Protein AF-A0A8T4QX92-F1 (afdb_monomer)

Solvent-accessible surface area (backbone atoms only — not comparable to full-atom values): 16102 Å² total; per-residue (Å²): 132,68,73,65,63,52,55,51,50,55,50,46,50,65,62,43,58,73,66,68,41,87,84,70,54,90,59,60,59,39,60,42,38,33,43,37,25,47,74,90,33,69,41,61,63,82,20,43,32,34,38,27,38,45,64,100,57,97,58,77,89,45,63,76,44,70,75,50,74,21,62,18,54,86,16,36,31,46,44,81,32,79,34,48,87,71,56,64,51,30,26,27,45,37,38,38,39,68,96,73,74,45,74,45,46,42,39,81,43,79,50,48,89,90,50,94,56,67,49,30,35,37,41,60,46,47,95,90,61,84,59,80,30,73,70,44,78,38,78,72,77,64,84,68,67,78,47,66,66,52,48,56,51,49,53,51,50,52,48,53,52,52,52,52,52,39,54,53,50,33,53,49,48,48,52,53,48,37,60,75,68,65,56,59,74,93,65,45,62,64,57,53,52,48,51,55,55,45,54,66,54,33,53,64,52,29,52,52,47,23,52,57,46,37,66,35,70,67,15,65,74,36,55,71,62,15,49,51,48,15,50,53,53,20,52,52,47,42,39,53,52,43,12,49,51,48,18,67,80,31,55,93,82,33,53,63,70,52,18,42,54,48,30,49,52,29,52,50,50,32,50,55,53,46,50,52,50,50,53,52,53,51,51,50,51,52,53,50,53,54,72,77,76,111

Foldseek 3Di:
DPPVVVVVVVVVVVVCLVVPDPPLPQADKAKQKEQEAEPNHAADQAKKKFKAADDPDPPVVRGPDGPDIFTADRRITIDIGSHPVPPHQKIKMWMQGVVVRDIAIEDIDGDDPVDPQASYWYWYHYPVDHHYTDIDRDPCPPPPPPCVVVVVVVVVVVVVVLLVVLLVQLLVLLVVVCVVVVPDPVPVVQLNVLLSVLSVVLVVVLVSQLSVQCPDPVCVVPVVVSNVVSNVVSLVVSLVSQLVSSCVRPVVPDDSVVSSVSSVSSSVSSCVVSVVVVVVVVVVVVVVCVVPPD

Mean predicted aligned error: 10.71 Å

pLDDT: mean 81.22, std 15.16, range [43.06, 98.19]

Radius of gyration: 26.98 Å; Cα contacts (8 Å, |Δi|>4): 370; chains: 1; bounding box: 61×35×78 Å

Secondary structure (DSSP, 8-state):
--HHHHHHHHHHHHHHGGGS-TTSS-PPPEEEEEEEEETTEEPPTT-EEEEEE--SS--TTSTT-EEEEEEEETTEEEEEESSGGGS-SEEEEEEEEGGGTEEEEPPPEE--TTTT--SEEEEEE-TT-SS----EE-----SS-SHHHHHHHHHHHHHHHHHHHHHHHHHHHHHHHHHHTT--GGGSHHHHHHHHHHHHHHHHHHHHHHHHHHTSHHHHHSHHHHHHHHHHHHHHHHHHHHHHHHHHHHTTT--HHHHHHHHHHHHHHHHHHHHHHHHHHHHHHHHHHHHHH-

Sequence (294 aa):
MMKNKFNLFFVLIILLVPLVSADAGPHPSATLEFIVTYNNQSISNDSVASLIVSCPTAIEECEGKVDTTGPCEDGICSFYYYRIERIPSNFRVEVYIPSVDKSFMSDAITFSYLEDSPLYYKIAFTDDDVTNHPVGPVTPITPLGDNSANQASYLLWSFLIALTLTILIELCTTLLLFKRWKIKKGKWKTPLLTIFCINLLSVPLVWVIFSTVYSLPYAQTYPLSGLLLALVISETFAFVLEAFVIYFFNKKLFSLQKSFWLSGMINLMSFILGGIILTVLVALFYAYFAMYFT

Structure (mmCIF, N/CA/C/O backbone):
data_AF-A0A8T4QX92-F1
#
_entry.id   AF-A0A8T4QX92-F1
#
loop_
_atom_site.group_PDB
_atom_site.id
_atom_site.type_symbol
_atom_site.label_atom_id
_atom_site.label_alt_id
_atom_site.label_comp_id
_atom_site.label_asym_id
_atom_site.label_entity_id
_atom_site.label_seq_id
_atom_site.pdbx_PDB_ins_code
_atom_site.Cartn_x
_atom_site.Cartn_y
_atom_site.Cartn_z
_atom_site.occupancy
_atom_site.B_iso_or_equiv
_atom_site.auth_seq_id
_atom_site.auth_comp_id
_atom_site.auth_asym_id
_atom_site.auth_atom_id
_atom_site.pdbx_PDB_model_num
ATOM 1 N N . MET A 1 1 ? -30.693 -16.950 22.882 1.00 49.72 1 MET A N 1
ATOM 2 C CA . MET A 1 1 ? -30.397 -17.838 21.735 1.00 49.72 1 MET A CA 1
ATOM 3 C C . MET A 1 1 ? -29.707 -17.145 20.537 1.00 49.72 1 MET A C 1
ATOM 5 O O . MET A 1 1 ? -29.355 -17.826 19.589 1.00 49.72 1 MET A O 1
ATOM 9 N N . MET A 1 2 ? -29.420 -15.829 20.570 1.00 45.06 2 MET A N 1
ATOM 10 C CA . MET A 1 2 ? -28.750 -15.104 19.461 1.00 45.06 2 MET A CA 1
ATOM 11 C C . MET A 1 2 ? -27.209 -15.199 19.419 1.00 45.06 2 MET A C 1
ATOM 13 O O . MET A 1 2 ? -26.612 -14.764 18.442 1.00 45.06 2 MET A O 1
ATOM 17 N N . LYS A 1 3 ? -26.544 -15.762 20.439 1.00 46.94 3 LYS A N 1
ATOM 18 C CA . LYS A 1 3 ? -25.067 -15.795 20.499 1.00 46.94 3 LYS A CA 1
ATOM 19 C C . LYS A 1 3 ? -24.416 -16.655 19.399 1.00 46.94 3 LYS A C 1
ATO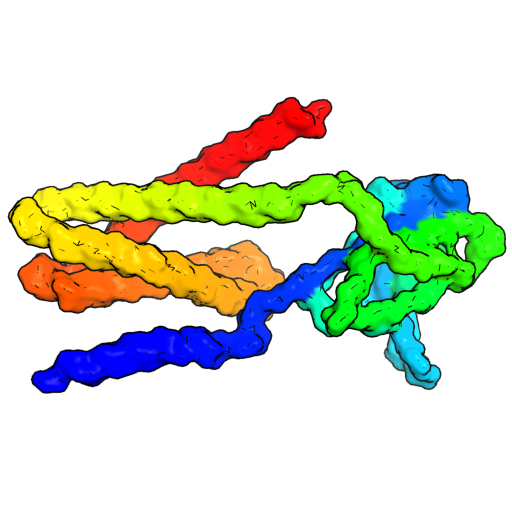M 21 O O . LYS A 1 3 ? -23.349 -16.286 18.933 1.00 46.94 3 LYS A O 1
ATOM 26 N N . ASN A 1 4 ? -25.062 -17.735 18.942 1.00 53.81 4 ASN A N 1
ATOM 27 C CA . ASN A 1 4 ? -24.448 -18.648 17.962 1.00 53.81 4 ASN A CA 1
ATOM 28 C C . ASN A 1 4 ? -24.576 -18.186 16.504 1.00 53.81 4 ASN A C 1
ATOM 30 O O . ASN A 1 4 ? -23.685 -18.465 15.710 1.00 53.81 4 ASN A O 1
ATOM 34 N N . LYS A 1 5 ? -25.633 -17.448 16.138 1.00 52.47 5 LYS A N 1
ATOM 35 C CA . LYS A 1 5 ? -25.814 -16.988 14.746 1.00 52.47 5 LYS A CA 1
ATOM 36 C C . LYS A 1 5 ? -24.825 -15.883 14.349 1.00 52.47 5 LYS A C 1
ATOM 38 O O . LYS A 1 5 ? -24.496 -15.753 13.179 1.00 52.47 5 LYS A O 1
ATOM 43 N N . PHE A 1 6 ? -24.331 -15.114 15.319 1.00 51.84 6 PHE A N 1
ATOM 44 C CA . PHE A 1 6 ? -23.427 -13.992 15.058 1.00 51.84 6 PHE A CA 1
ATOM 45 C C . PHE A 1 6 ? -21.966 -14.429 14.876 1.00 51.84 6 PHE A C 1
ATOM 47 O O . PHE A 1 6 ? -21.286 -13.910 13.997 1.00 51.84 6 PHE A O 1
ATOM 54 N N . ASN A 1 7 ? -21.511 -15.444 15.626 1.00 59.50 7 ASN A N 1
ATOM 55 C CA . ASN A 1 7 ? -20.209 -16.071 15.375 1.00 59.50 7 ASN A CA 1
ATOM 56 C C . ASN A 1 7 ? -20.151 -16.665 13.965 1.00 59.50 7 ASN A C 1
ATOM 58 O O . ASN A 1 7 ? -19.138 -16.521 13.297 1.00 59.50 7 ASN A O 1
ATOM 62 N N . LEU A 1 8 ? -21.251 -17.262 13.491 1.00 64.00 8 LEU A N 1
ATOM 63 C CA . LEU A 1 8 ? -21.330 -17.784 12.130 1.00 64.00 8 LEU A CA 1
ATOM 64 C C . LEU A 1 8 ? -21.182 -16.671 11.087 1.00 64.00 8 LEU A C 1
ATOM 66 O O . LEU A 1 8 ? -20.447 -16.857 10.136 1.00 64.00 8 LEU A O 1
ATOM 70 N N . PHE A 1 9 ? -21.818 -15.512 11.278 1.00 63.84 9 PHE A N 1
ATOM 71 C CA . PHE A 1 9 ? -21.712 -14.385 10.344 1.00 63.84 9 PHE A CA 1
ATOM 72 C C . PHE A 1 9 ? -20.303 -13.775 10.305 1.00 63.84 9 PHE A C 1
ATOM 74 O O . PHE A 1 9 ? -19.794 -13.493 9.228 1.00 63.84 9 PHE A O 1
ATOM 81 N N . PHE A 1 10 ? -19.644 -13.618 11.457 1.00 62.47 10 PHE A N 1
ATOM 82 C CA . PHE A 1 10 ? -18.273 -13.098 11.517 1.00 62.47 10 PHE A CA 1
ATOM 83 C C . PHE A 1 10 ? -17.262 -14.089 10.920 1.00 62.47 10 PHE A C 1
ATOM 85 O O . PHE A 1 10 ? -16.380 -13.694 10.165 1.00 62.47 10 PHE A O 1
ATOM 92 N N . VAL A 1 11 ? -17.440 -15.388 11.190 1.00 67.44 11 VAL A N 1
ATOM 93 C CA . VAL A 1 11 ? -16.675 -16.466 10.544 1.00 67.44 11 VAL A CA 1
ATOM 94 C C . VAL A 1 11 ? -16.951 -16.497 9.040 1.00 67.44 11 VAL A C 1
ATOM 96 O O . VAL A 1 11 ? -16.016 -16.657 8.270 1.00 67.44 11 VAL A O 1
ATOM 99 N N . LEU A 1 12 ? -18.195 -16.273 8.606 1.00 62.22 12 LEU A N 1
ATOM 100 C CA . LEU A 1 12 ? -18.552 -16.203 7.190 1.00 62.22 12 LEU A CA 1
ATOM 101 C C . LEU A 1 12 ? -17.891 -15.001 6.509 1.00 62.22 12 LEU A C 1
ATOM 103 O O . LEU A 1 12 ? -17.359 -15.169 5.428 1.00 62.22 12 LEU A O 1
ATOM 107 N N . ILE A 1 13 ? -17.857 -13.819 7.135 1.00 61.41 13 ILE A N 1
ATOM 108 C CA . ILE A 1 13 ? -17.139 -12.653 6.594 1.00 61.41 13 ILE A CA 1
ATOM 109 C C . ILE A 1 13 ? -15.646 -12.961 6.469 1.00 61.41 13 ILE A C 1
ATOM 111 O O . ILE A 1 13 ? -15.091 -12.771 5.395 1.00 61.41 13 ILE A O 1
ATOM 115 N N . ILE A 1 14 ? -15.009 -13.496 7.517 1.00 57.75 14 ILE A N 1
ATOM 116 C CA . ILE A 1 14 ? -13.582 -13.863 7.482 1.00 57.75 14 ILE A CA 1
ATOM 117 C C . ILE A 1 14 ? -13.303 -14.925 6.405 1.00 57.75 14 ILE A C 1
ATOM 119 O O . ILE A 1 14 ? -12.282 -14.851 5.733 1.00 57.75 14 ILE A O 1
ATOM 123 N N . LEU A 1 15 ? -14.215 -15.883 6.207 1.00 59.56 15 LEU A N 1
ATOM 124 C CA . LEU A 1 15 ? -14.115 -16.911 5.164 1.00 59.56 15 LEU A CA 1
ATOM 125 C C . LEU A 1 15 ? -14.470 -16.396 3.761 1.00 59.56 15 LEU A C 1
ATOM 127 O O . LEU A 1 15 ? -14.047 -16.998 2.779 1.00 59.56 15 LEU A O 1
ATOM 131 N N . LEU A 1 16 ? -15.222 -15.300 3.649 1.00 52.31 16 LEU A N 1
ATOM 132 C CA . LEU A 1 16 ? -15.569 -14.666 2.376 1.00 52.31 16 LEU A CA 1
ATOM 133 C C . LEU A 1 16 ? -14.502 -13.676 1.902 1.00 52.31 16 LEU A C 1
ATOM 135 O O . LEU A 1 16 ? -14.400 -13.463 0.700 1.00 52.31 16 LEU A O 1
ATOM 139 N N . VAL A 1 17 ? -13.678 -13.120 2.798 1.00 52.25 17 VAL A N 1
ATOM 140 C CA . VAL A 1 17 ? -12.521 -12.278 2.431 1.00 52.25 17 VAL A CA 1
ATOM 141 C C . VAL A 1 17 ? -11.593 -12.962 1.407 1.00 52.25 17 VAL A C 1
ATOM 143 O O . VAL A 1 17 ? -11.284 -12.317 0.411 1.00 52.25 17 VAL A O 1
ATOM 146 N N . PRO A 1 18 ? -11.204 -14.248 1.542 1.00 49.94 18 PRO A N 1
ATOM 147 C CA . PRO A 1 18 ? -10.410 -14.933 0.515 1.00 49.94 18 PRO A CA 1
ATOM 148 C C . PRO A 1 18 ? -11.206 -15.355 -0.735 1.00 49.94 18 PRO A C 1
ATOM 150 O O . PRO A 1 18 ? -10.600 -15.756 -1.723 1.00 49.94 18 PRO A O 1
ATOM 153 N N . LEU A 1 19 ? -12.546 -15.292 -0.719 1.00 44.53 19 LEU A N 1
ATOM 154 C CA . LEU A 1 19 ? -13.388 -15.616 -1.883 1.00 44.53 19 LEU A CA 1
ATOM 155 C C . LEU A 1 19 ? -13.596 -14.416 -2.815 1.00 44.53 19 LEU A C 1
ATOM 157 O O . LEU A 1 19 ? -13.990 -14.600 -3.968 1.00 44.53 19 LEU A O 1
ATOM 161 N N . VAL A 1 20 ? -13.307 -13.197 -2.350 1.00 45.09 20 VAL A N 1
ATOM 162 C CA . VAL A 1 20 ? -13.235 -12.018 -3.215 1.00 45.09 20 VAL A CA 1
ATOM 163 C C . VAL A 1 20 ? -11.909 -12.073 -3.973 1.00 45.09 20 VAL A C 1
ATOM 165 O O . VAL A 1 20 ? -10.925 -11.438 -3.627 1.00 45.09 20 VAL A O 1
ATOM 168 N N . SER A 1 21 ? -11.941 -12.861 -5.046 1.00 44.59 21 SER A N 1
ATOM 169 C CA . SER A 1 21 ? -11.028 -12.835 -6.181 1.00 44.59 21 SER A CA 1
ATOM 170 C C . SER A 1 21 ? -9.629 -13.424 -5.974 1.00 44.59 21 SER A C 1
ATOM 172 O O . SER A 1 21 ? -8.638 -12.722 -5.790 1.00 44.59 21 SER A O 1
ATOM 174 N N . ALA A 1 22 ? -9.531 -14.733 -6.209 1.00 48.06 22 ALA A N 1
ATOM 175 C CA . ALA A 1 22 ? -8.269 -15.373 -6.581 1.00 48.06 22 ALA A CA 1
ATOM 176 C C . ALA A 1 22 ? -7.631 -14.764 -7.858 1.00 48.06 22 ALA A C 1
ATOM 178 O O . ALA A 1 22 ? -6.455 -14.993 -8.104 1.00 48.06 22 ALA A O 1
ATOM 179 N N . ASP A 1 23 ? -8.379 -13.968 -8.639 1.00 45.16 23 ASP A N 1
ATOM 180 C CA . ASP A 1 23 ? -7.926 -13.292 -9.870 1.00 45.16 23 ASP A CA 1
ATOM 181 C C . ASP A 1 23 ? -7.621 -11.781 -9.679 1.00 45.16 23 ASP A C 1
ATOM 183 O O . ASP A 1 23 ? -7.070 -11.114 -10.554 1.00 45.16 23 ASP A O 1
ATOM 187 N N . ALA A 1 24 ? -7.936 -11.210 -8.508 1.00 43.06 24 ALA A N 1
ATOM 188 C CA . ALA A 1 24 ? -7.588 -9.829 -8.133 1.00 43.06 24 ALA A CA 1
ATOM 189 C C . ALA A 1 24 ? -6.522 -9.784 -7.035 1.00 43.06 24 ALA A C 1
ATOM 191 O O . ALA A 1 24 ? -6.354 -8.760 -6.372 1.00 43.06 24 ALA A O 1
ATOM 192 N N . GLY A 1 25 ? -5.791 -10.887 -6.852 1.00 48.16 25 GLY A N 1
ATOM 193 C CA . GLY A 1 25 ? -4.547 -10.856 -6.101 1.00 48.16 25 GLY A CA 1
ATOM 194 C C . GLY A 1 25 ? -3.571 -9.836 -6.706 1.00 48.16 25 GLY A C 1
ATOM 195 O O . GLY A 1 25 ? -3.703 -9.474 -7.880 1.00 48.16 25 GLY A O 1
ATOM 196 N N . PRO A 1 26 ? -2.602 -9.338 -5.922 1.00 47.62 26 PRO A N 1
ATOM 197 C CA . PRO A 1 26 ? -1.525 -8.522 -6.461 1.00 47.62 26 PRO A CA 1
ATOM 198 C C . PRO A 1 26 ? -0.805 -9.325 -7.548 1.00 47.62 26 PRO A C 1
ATOM 200 O O . PRO A 1 26 ? -0.177 -10.343 -7.267 1.00 47.62 26 PRO A O 1
ATOM 203 N N . HIS A 1 27 ? -0.939 -8.876 -8.793 1.00 62.28 27 HIS A N 1
ATOM 204 C CA . HIS A 1 27 ? -0.168 -9.410 -9.907 1.00 62.28 27 HIS A CA 1
ATOM 205 C C . HIS A 1 27 ? 1.204 -8.731 -9.886 1.00 62.28 27 HIS A C 1
ATOM 207 O O . HIS A 1 27 ? 1.263 -7.514 -9.673 1.00 62.28 27 HIS A O 1
ATOM 213 N N . PRO A 1 28 ? 2.307 -9.472 -10.058 1.00 71.56 28 PRO A N 1
ATOM 214 C CA . PRO A 1 28 ? 3.627 -8.866 -10.087 1.00 71.56 28 PRO A CA 1
ATOM 215 C C . PRO A 1 28 ? 3.722 -7.923 -11.293 1.00 71.56 28 PRO A C 1
ATOM 217 O O . PRO A 1 28 ? 3.559 -8.334 -12.443 1.00 71.56 28 PRO A O 1
ATOM 220 N N . SER A 1 29 ? 3.972 -6.640 -11.030 1.00 77.38 29 SER A N 1
ATOM 221 C CA . SER A 1 29 ? 4.424 -5.719 -12.070 1.00 77.38 29 SER A CA 1
ATOM 222 C C . SER A 1 29 ? 5.861 -6.059 -12.446 1.00 77.38 29 SER A C 1
ATOM 224 O O . SER A 1 29 ? 6.651 -6.429 -11.575 1.00 77.38 29 SER A O 1
ATOM 226 N N . ALA A 1 30 ? 6.212 -5.877 -13.710 1.00 83.00 30 ALA A N 1
ATOM 227 C CA . ALA A 1 30 ? 7.553 -6.112 -14.215 1.00 83.00 30 ALA A CA 1
ATOM 228 C C . ALA A 1 30 ? 8.029 -4.906 -15.024 1.00 83.00 30 ALA A C 1
ATOM 230 O O . ALA A 1 30 ? 7.245 -4.261 -15.720 1.00 83.00 30 ALA A O 1
ATOM 231 N N . THR A 1 31 ? 9.323 -4.626 -14.941 1.00 83.44 31 THR A N 1
ATOM 232 C CA . THR A 1 31 ? 10.001 -3.673 -15.819 1.00 83.44 31 THR A CA 1
ATOM 233 C C . THR A 1 31 ? 10.954 -4.475 -16.688 1.00 83.44 31 THR A C 1
ATOM 235 O O . THR A 1 31 ? 11.765 -5.223 -16.149 1.00 83.44 31 THR A O 1
ATOM 238 N N . LEU A 1 32 ? 10.837 -4.353 -18.008 1.00 88.56 32 LEU A N 1
ATOM 239 C CA . LEU A 1 32 ? 11.839 -4.857 -18.943 1.00 88.56 32 LEU A CA 1
ATOM 240 C C . LEU A 1 32 ? 12.868 -3.764 -19.192 1.00 88.56 32 LEU A C 1
ATOM 242 O O . LEU A 1 32 ? 12.494 -2.654 -19.569 1.00 88.56 32 LEU A O 1
ATOM 246 N N . GLU A 1 33 ? 14.140 -4.083 -19.009 1.00 89.38 33 GLU A N 1
ATOM 247 C CA . GLU A 1 33 ? 15.248 -3.156 -19.201 1.00 89.38 33 GLU A CA 1
ATOM 248 C C . GLU A 1 33 ? 16.174 -3.648 -20.315 1.00 89.38 33 GLU A C 1
ATOM 250 O O . GLU A 1 33 ? 16.599 -4.808 -20.357 1.00 89.38 33 GLU A O 1
ATOM 255 N N . PHE A 1 34 ? 16.503 -2.741 -21.228 1.00 90.75 34 PHE A N 1
ATOM 256 C CA . PHE A 1 34 ? 17.389 -2.998 -22.354 1.00 90.75 34 PHE A CA 1
ATOM 257 C C . PHE A 1 34 ? 18.615 -2.106 -22.226 1.00 90.75 34 PHE A C 1
ATOM 259 O O . PHE A 1 34 ? 18.507 -0.888 -22.321 1.00 90.75 34 PHE A O 1
ATOM 266 N N . ILE A 1 35 ? 19.782 -2.713 -22.024 1.00 91.06 35 ILE A N 1
ATOM 267 C CA . ILE A 1 35 ? 21.069 -2.020 -22.060 1.00 91.06 35 ILE A CA 1
ATOM 268 C C . ILE A 1 35 ? 21.452 -1.871 -23.528 1.00 91.06 35 ILE A C 1
ATOM 270 O O . ILE A 1 35 ? 21.845 -2.845 -24.177 1.00 91.06 35 ILE A O 1
ATOM 274 N N . VAL A 1 36 ? 21.324 -0.658 -24.049 1.00 90.94 36 VAL A N 1
ATOM 275 C CA . VAL A 1 36 ? 21.538 -0.334 -25.452 1.00 90.94 36 VAL A CA 1
ATOM 276 C C . VAL A 1 36 ? 22.854 0.413 -25.624 1.00 90.94 36 VAL A C 1
ATOM 278 O O . VAL A 1 36 ? 23.096 1.465 -25.032 1.00 90.94 36 VAL A O 1
ATOM 281 N N . THR A 1 37 ? 23.708 -0.130 -26.485 1.00 92.69 37 THR A N 1
ATOM 282 C CA . THR A 1 37 ? 24.958 0.516 -26.897 1.00 92.69 37 THR A CA 1
ATOM 283 C C . THR A 1 37 ? 24.983 0.709 -28.405 1.00 92.69 37 THR A C 1
ATOM 285 O O . THR A 1 37 ? 24.515 -0.159 -29.133 1.00 92.69 37 THR A O 1
ATOM 288 N N . TYR A 1 38 ? 25.557 1.813 -28.869 1.00 92.06 38 TYR A N 1
ATOM 289 C CA . TYR A 1 38 ? 25.820 2.107 -30.272 1.00 92.06 38 TYR A CA 1
ATOM 290 C C . TYR A 1 38 ? 27.322 2.293 -30.476 1.00 92.06 38 TYR A C 1
ATOM 292 O O . TYR A 1 38 ? 27.945 3.087 -29.774 1.00 92.06 38 TYR A O 1
ATOM 300 N N . ASN A 1 39 ? 27.927 1.526 -31.386 1.00 92.00 39 ASN A N 1
ATOM 301 C CA . ASN A 1 39 ? 29.376 1.512 -31.610 1.00 92.00 39 ASN A CA 1
ATOM 302 C C . ASN A 1 39 ? 30.181 1.349 -30.299 1.00 92.00 39 ASN A C 1
ATOM 304 O O . ASN A 1 39 ? 31.190 2.017 -30.074 1.00 92.00 39 ASN A O 1
ATOM 308 N N . ASN A 1 40 ? 29.720 0.451 -29.417 1.00 89.31 40 ASN A N 1
ATOM 309 C CA . ASN A 1 40 ? 30.262 0.199 -28.070 1.00 89.31 40 ASN A CA 1
ATOM 310 C C . ASN A 1 40 ? 30.199 1.387 -27.086 1.00 89.31 40 ASN A C 1
ATOM 312 O O . ASN A 1 40 ? 30.863 1.352 -26.049 1.00 89.31 40 ASN A O 1
ATOM 316 N N . GLN A 1 41 ? 29.406 2.417 -27.373 1.00 91.44 41 GLN A N 1
ATOM 317 C CA . GLN A 1 41 ? 29.144 3.546 -26.476 1.00 91.44 41 GLN A CA 1
ATOM 318 C C . GLN A 1 41 ? 27.686 3.523 -26.013 1.00 91.44 41 GLN A C 1
ATOM 320 O O . GLN A 1 41 ? 26.818 3.046 -26.740 1.00 91.44 41 GLN A O 1
ATOM 325 N N . SER A 1 42 ? 27.396 4.015 -24.808 1.00 91.19 42 SER A N 1
ATOM 326 C CA . SER A 1 42 ? 26.005 4.190 -24.368 1.00 91.19 42 SER A CA 1
ATOM 327 C C . SER A 1 42 ? 25.288 5.190 -25.274 1.00 91.19 42 SER A C 1
ATOM 329 O O . SER A 1 42 ? 25.872 6.200 -25.671 1.00 91.19 42 SER A O 1
ATOM 331 N N . ILE A 1 43 ? 24.029 4.904 -25.604 1.00 90.69 43 ILE A N 1
ATOM 332 C CA . ILE A 1 43 ? 23.188 5.834 -26.368 1.00 90.69 43 ILE A CA 1
ATOM 333 C C . ILE A 1 43 ? 22.808 7.056 -25.518 1.00 90.69 43 ILE A C 1
ATOM 335 O O . ILE A 1 43 ? 22.852 7.010 -24.289 1.00 90.69 43 ILE A O 1
ATOM 339 N N . SER A 1 44 ? 22.456 8.159 -26.174 1.00 89.31 44 SER A N 1
ATOM 340 C CA . SER A 1 44 ? 22.116 9.425 -25.520 1.00 89.31 44 SER A CA 1
ATOM 341 C C . SER A 1 44 ? 20.724 9.403 -24.870 1.00 89.31 44 SER A C 1
ATOM 343 O O . SER A 1 44 ? 19.830 8.694 -25.333 1.00 89.31 44 SER A O 1
ATOM 345 N N . ASN A 1 45 ? 20.527 10.218 -23.825 1.00 88.56 45 ASN A N 1
ATOM 346 C CA . ASN A 1 45 ? 19.299 10.255 -23.002 1.00 88.56 45 ASN A CA 1
ATOM 347 C C . ASN A 1 45 ? 18.056 10.809 -23.733 1.00 88.56 45 ASN A C 1
ATOM 349 O O . ASN A 1 45 ? 16.952 10.800 -23.199 1.00 88.56 45 ASN A O 1
ATOM 353 N N . ASP A 1 46 ? 18.228 11.333 -24.944 1.00 87.06 46 ASP A N 1
ATOM 354 C CA . ASP A 1 46 ? 17.153 11.753 -25.847 1.00 87.06 46 ASP A CA 1
ATOM 355 C C . ASP A 1 46 ? 16.684 10.626 -26.788 1.00 87.06 46 ASP A C 1
ATOM 357 O O . ASP A 1 46 ? 15.763 10.828 -27.581 1.00 87.06 46 ASP A O 1
ATOM 361 N N . SER A 1 47 ? 17.288 9.437 -26.695 1.00 88.50 47 SER A N 1
ATOM 362 C CA . SER A 1 47 ? 16.876 8.262 -27.463 1.00 88.50 47 SER A CA 1
ATOM 363 C C . SER A 1 47 ? 15.539 7.704 -26.973 1.00 88.50 47 SER A C 1
ATOM 365 O O . SER A 1 47 ? 15.221 7.730 -25.781 1.00 88.50 47 SER A O 1
ATOM 367 N N . VAL A 1 48 ? 14.755 7.164 -27.905 1.00 88.50 48 VAL A N 1
ATOM 368 C CA . VAL A 1 48 ? 13.429 6.592 -27.629 1.00 88.50 48 VAL A CA 1
ATOM 369 C C . VAL A 1 48 ? 13.401 5.156 -28.120 1.00 88.50 48 VAL A C 1
ATOM 371 O O . VAL A 1 48 ? 13.784 4.886 -29.258 1.00 88.50 48 VAL A O 1
ATOM 374 N N . ALA A 1 49 ? 12.914 4.244 -27.281 1.00 87.69 49 ALA A N 1
ATOM 375 C CA . ALA A 1 49 ? 12.726 2.852 -27.653 1.00 87.69 49 ALA A CA 1
ATOM 376 C C . ALA A 1 49 ? 11.239 2.489 -27.744 1.00 87.69 49 ALA A C 1
ATOM 378 O O . ALA A 1 49 ? 10.408 2.967 -26.969 1.00 87.69 49 ALA A O 1
ATOM 379 N N . SER A 1 50 ? 10.911 1.612 -28.684 1.00 88.06 50 SER A N 1
ATOM 380 C CA . SER A 1 50 ? 9.577 1.066 -28.909 1.00 88.06 50 SER A CA 1
ATOM 381 C C . SER A 1 50 ? 9.644 -0.454 -28.886 1.00 88.06 50 SER A C 1
ATOM 383 O O . SER A 1 50 ? 10.499 -1.056 -29.535 1.00 88.06 50 SER A O 1
ATOM 385 N N . LEU A 1 51 ? 8.731 -1.088 -28.154 1.00 84.12 51 LEU A N 1
ATOM 386 C CA . LEU A 1 51 ? 8.601 -2.540 -28.138 1.00 84.12 51 LEU A CA 1
ATOM 387 C C . LEU A 1 51 ? 7.582 -2.958 -29.199 1.00 84.12 51 LEU A C 1
ATOM 389 O O . LEU A 1 51 ? 6.407 -2.582 -29.144 1.00 84.12 51 LEU A O 1
ATOM 393 N N . ILE A 1 52 ? 8.046 -3.724 -30.183 1.00 85.06 52 ILE A N 1
ATOM 394 C CA . ILE A 1 52 ? 7.256 -4.180 -31.325 1.00 85.06 52 ILE A CA 1
ATOM 395 C C . ILE A 1 52 ? 6.942 -5.657 -31.149 1.00 85.06 52 ILE A C 1
ATOM 397 O O . ILE A 1 52 ? 7.837 -6.504 -31.110 1.00 85.06 52 ILE A O 1
ATOM 401 N N . VAL A 1 53 ? 5.655 -5.988 -31.076 1.00 81.94 53 VAL A N 1
ATOM 402 C CA . VAL A 1 53 ? 5.215 -7.382 -30.965 1.00 81.94 53 VAL A CA 1
ATOM 403 C C . VAL A 1 53 ? 5.632 -8.152 -32.220 1.00 81.94 53 VAL A C 1
ATOM 405 O O . VAL A 1 53 ? 5.368 -7.724 -33.341 1.00 81.94 53 VAL A O 1
ATOM 408 N N . SER A 1 54 ? 6.287 -9.299 -32.033 1.00 78.19 54 SER A N 1
ATOM 409 C CA . SER A 1 54 ? 6.679 -10.199 -33.120 1.00 78.19 54 SER A CA 1
ATOM 410 C C . SER A 1 54 ? 5.816 -11.448 -33.062 1.00 78.19 54 SER A C 1
ATOM 412 O O . SER A 1 54 ? 5.795 -12.139 -32.049 1.00 78.19 54 SER A O 1
ATOM 414 N N . CYS A 1 55 ? 5.087 -11.760 -34.131 1.00 72.12 55 CYS A N 1
ATOM 415 C CA . CYS A 1 55 ? 4.232 -12.943 -34.145 1.00 72.12 55 CYS A CA 1
ATOM 416 C C . CYS A 1 55 ? 4.948 -14.160 -34.745 1.00 72.12 55 CYS A C 1
ATOM 418 O O . CYS A 1 55 ? 5.602 -14.033 -35.776 1.00 72.12 55 CYS A O 1
ATOM 420 N N . PRO A 1 56 ? 4.812 -15.357 -34.142 1.00 60.22 56 PRO A N 1
ATOM 421 C CA . PRO A 1 56 ? 5.537 -16.551 -34.584 1.00 60.22 56 PRO A CA 1
ATOM 422 C C . PRO A 1 56 ? 5.050 -17.174 -35.910 1.00 60.22 56 PRO A C 1
ATOM 424 O O . PRO A 1 56 ? 5.585 -18.197 -36.324 1.00 60.22 56 PRO A O 1
ATOM 427 N N . THR A 1 57 ? 4.080 -16.590 -36.617 1.00 55.31 57 THR A N 1
ATOM 428 C CA . THR A 1 57 ? 3.591 -17.092 -37.916 1.00 55.31 57 THR A CA 1
ATOM 429 C C . THR A 1 57 ? 3.009 -15.954 -38.749 1.00 55.31 57 THR A C 1
ATOM 431 O O . THR A 1 57 ? 2.508 -15.004 -38.158 1.00 55.31 57 THR A O 1
ATOM 434 N N . ALA A 1 58 ? 3.032 -16.101 -40.084 1.00 52.03 58 ALA A N 1
ATOM 435 C CA . ALA A 1 58 ? 2.601 -15.182 -41.155 1.00 52.03 58 ALA A CA 1
ATOM 436 C C . ALA A 1 58 ? 1.120 -14.724 -41.119 1.00 52.03 58 ALA A C 1
ATOM 438 O O . ALA A 1 58 ? 0.411 -14.742 -42.123 1.00 52.03 58 ALA A O 1
ATOM 439 N N . ILE A 1 59 ? 0.635 -14.341 -39.946 1.00 53.97 59 ILE A N 1
ATOM 440 C CA . ILE A 1 59 ? -0.589 -13.586 -39.750 1.00 53.97 59 ILE A CA 1
ATOM 441 C C . ILE A 1 59 ? -0.145 -12.122 -39.841 1.00 53.97 59 ILE A C 1
ATOM 443 O O . ILE A 1 59 ? 0.337 -11.563 -38.857 1.00 53.97 59 ILE A O 1
ATOM 447 N N . GLU A 1 60 ? -0.263 -11.529 -41.036 1.00 56.84 60 GLU A N 1
ATOM 448 C CA . GLU A 1 60 ? 0.128 -10.135 -41.347 1.00 56.84 60 GLU A CA 1
ATOM 449 C C . GLU A 1 60 ? -0.464 -9.098 -40.370 1.00 56.84 60 GLU A C 1
ATOM 451 O O . GLU A 1 60 ? 0.017 -7.976 -40.272 1.00 56.84 60 GLU A O 1
ATOM 456 N N . GLU A 1 61 ? -1.498 -9.466 -39.612 1.00 56.78 61 GLU A N 1
ATOM 457 C CA . GLU A 1 61 ? -2.282 -8.562 -38.769 1.00 56.78 61 GLU A CA 1
ATOM 458 C C . GLU A 1 61 ? -1.601 -8.107 -37.465 1.00 56.78 61 GLU A C 1
ATOM 460 O O . GLU A 1 61 ? -2.132 -7.235 -36.779 1.00 56.78 61 GLU A O 1
ATOM 465 N N . CYS A 1 62 ? -0.456 -8.682 -37.083 1.00 59.34 62 CYS A N 1
ATOM 466 C CA . CYS A 1 62 ? 0.196 -8.367 -35.803 1.00 59.34 62 CYS A CA 1
ATOM 467 C C . CYS A 1 62 ? 1.654 -7.893 -35.916 1.00 59.34 62 CYS A C 1
ATOM 469 O O . CYS A 1 62 ? 2.211 -7.450 -34.910 1.00 59.34 62 CYS A O 1
ATOM 471 N N . GLU A 1 63 ? 2.272 -7.950 -37.100 1.00 56.56 63 GLU A N 1
ATOM 472 C CA . GLU A 1 63 ? 3.588 -7.341 -37.314 1.00 56.56 63 GLU A CA 1
ATOM 473 C C . GLU A 1 63 ? 3.476 -5.810 -37.294 1.00 56.56 63 GLU A C 1
ATOM 475 O O . GLU A 1 63 ? 2.616 -5.217 -37.942 1.00 56.56 63 GLU A O 1
ATOM 480 N N . GLY A 1 64 ? 4.350 -5.155 -36.526 1.00 61.09 64 GLY A N 1
ATOM 481 C CA . GLY A 1 64 ? 4.447 -3.692 -36.487 1.00 61.09 64 GLY A CA 1
ATOM 482 C C . GLY A 1 64 ? 3.523 -2.996 -35.486 1.00 61.09 64 GLY A C 1
ATOM 483 O O . GLY A 1 64 ? 3.5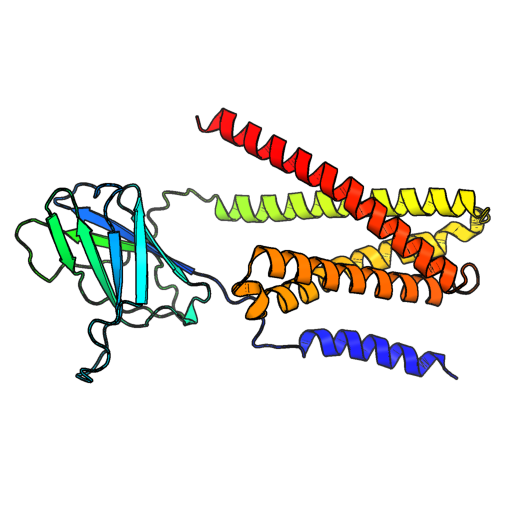23 -1.766 -35.415 1.00 61.09 64 GLY A O 1
ATOM 484 N N . LYS A 1 65 ? 2.757 -3.734 -34.668 1.00 71.62 65 LYS A N 1
ATOM 485 C CA . LYS A 1 65 ? 2.020 -3.106 -33.567 1.00 71.62 65 LYS A CA 1
ATOM 486 C C . LYS A 1 65 ? 2.993 -2.722 -32.451 1.00 71.62 65 LYS A C 1
ATOM 488 O O . LYS A 1 65 ? 3.555 -3.588 -31.780 1.00 71.62 65 LYS A O 1
ATOM 493 N N . VAL A 1 66 ? 3.158 -1.417 -32.258 1.00 72.75 66 VAL A N 1
ATOM 494 C CA . VAL A 1 66 ? 3.857 -0.851 -31.101 1.00 72.75 66 VAL A CA 1
ATOM 495 C C . VAL A 1 66 ? 3.013 -1.135 -29.863 1.00 72.75 66 VAL A C 1
ATOM 497 O O . VAL A 1 66 ? 1.867 -0.690 -29.776 1.00 72.75 66 VAL A O 1
ATOM 500 N N . ASP A 1 67 ? 3.559 -1.920 -28.940 1.00 74.06 67 ASP A N 1
ATOM 501 C CA . ASP A 1 67 ? 2.895 -2.244 -27.678 1.00 74.06 67 ASP A CA 1
ATOM 502 C C . ASP A 1 67 ? 3.073 -1.094 -26.684 1.00 74.06 67 ASP A C 1
ATOM 504 O O . ASP A 1 67 ? 2.106 -0.543 -26.156 1.00 74.06 67 ASP A O 1
ATOM 508 N N . THR A 1 68 ? 4.325 -0.681 -26.488 1.00 79.94 68 THR A N 1
ATOM 509 C CA . THR A 1 68 ? 4.710 0.383 -25.560 1.00 79.94 68 THR A CA 1
ATOM 510 C C . THR A 1 68 ? 5.931 1.145 -26.081 1.00 79.94 68 THR A C 1
ATOM 512 O O . THR A 1 68 ? 6.765 0.596 -26.806 1.00 79.94 68 THR A O 1
ATOM 515 N N . THR A 1 69 ? 6.035 2.425 -25.720 1.00 85.94 69 THR A N 1
ATOM 516 C CA . THR A 1 69 ? 7.236 3.246 -25.921 1.00 85.94 69 THR A CA 1
ATOM 517 C C . THR A 1 69 ? 7.845 3.589 -24.565 1.00 85.94 69 THR A C 1
ATOM 519 O O . THR A 1 69 ? 7.120 3.812 -23.592 1.00 85.94 69 THR A O 1
ATOM 522 N N . GLY A 1 70 ? 9.173 3.603 -24.488 1.00 81.69 70 GLY A N 1
ATOM 523 C CA . GLY A 1 70 ? 9.931 3.861 -23.269 1.00 81.69 70 GLY A CA 1
ATOM 524 C C . GLY A 1 70 ? 11.066 4.857 -23.522 1.00 81.69 70 GLY A C 1
ATOM 525 O O . GLY A 1 70 ? 11.696 4.803 -24.584 1.00 81.69 70 GLY A O 1
ATOM 526 N N . PRO A 1 71 ? 11.334 5.786 -22.588 1.00 85.81 71 PRO A N 1
ATOM 527 C CA . PRO A 1 71 ? 12.530 6.615 -22.654 1.00 85.81 71 PRO A CA 1
ATOM 528 C C . PRO A 1 71 ? 13.781 5.764 -22.398 1.00 85.81 71 PRO A C 1
ATOM 530 O O . PRO A 1 71 ? 13.715 4.747 -21.699 1.00 85.81 71 PRO A O 1
ATOM 533 N N . CYS A 1 72 ? 14.916 6.203 -22.938 1.00 87.50 72 CYS A N 1
ATOM 534 C CA . CYS A 1 72 ? 16.222 5.641 -22.615 1.00 87.50 72 CYS A CA 1
ATOM 535 C C . CYS A 1 72 ? 17.020 6.638 -21.765 1.00 87.50 72 CYS A C 1
ATOM 537 O O . CYS A 1 72 ? 17.179 7.789 -22.160 1.00 87.50 72 CYS A O 1
ATOM 539 N N . GLU A 1 73 ? 17.540 6.203 -20.619 1.00 86.69 73 GLU A N 1
ATOM 540 C CA . GLU A 1 73 ? 18.374 7.014 -19.723 1.00 86.69 73 GLU A CA 1
ATOM 541 C C . GLU A 1 73 ? 19.683 6.270 -19.444 1.00 86.69 73 GLU A C 1
ATOM 543 O O . GLU A 1 73 ? 19.677 5.087 -19.107 1.00 86.69 73 GLU A O 1
ATOM 548 N N . ASP A 1 74 ? 20.816 6.937 -19.671 1.00 87.50 74 ASP A N 1
ATOM 549 C CA . ASP A 1 74 ? 22.171 6.398 -19.508 1.00 87.50 74 ASP A CA 1
ATOM 550 C C . ASP A 1 74 ? 22.410 5.075 -20.265 1.00 87.50 74 ASP A C 1
ATOM 552 O O . ASP A 1 74 ? 23.153 4.187 -19.839 1.00 87.50 74 ASP A O 1
ATOM 556 N N . GLY A 1 75 ? 21.778 4.946 -21.435 1.00 86.50 75 GLY A N 1
ATOM 557 C CA . GLY A 1 75 ? 21.834 3.748 -22.269 1.00 86.50 75 GLY A CA 1
ATOM 558 C C . GLY A 1 75 ? 20.915 2.609 -21.822 1.00 86.50 75 GLY A C 1
ATOM 559 O O . GLY A 1 75 ? 21.033 1.512 -22.360 1.00 86.50 75 GLY A O 1
ATOM 560 N N . ILE A 1 76 ? 20.008 2.834 -20.869 1.00 89.25 76 ILE A N 1
ATOM 561 C CA . ILE A 1 76 ? 19.019 1.847 -20.422 1.00 89.25 76 ILE A CA 1
ATOM 562 C C . ILE A 1 76 ? 17.630 2.290 -20.873 1.00 89.25 76 ILE A C 1
ATOM 564 O O . ILE A 1 76 ? 17.151 3.346 -20.471 1.00 89.25 76 ILE A O 1
ATOM 568 N N . CYS A 1 77 ? 16.972 1.477 -21.695 1.00 91.00 77 CYS A N 1
ATOM 569 C CA . CYS A 1 77 ? 15.591 1.703 -22.112 1.00 91.00 77 CYS A CA 1
ATOM 570 C C . CYS A 1 77 ? 14.650 0.814 -21.293 1.00 91.00 77 CYS A C 1
ATOM 572 O O . CYS A 1 77 ? 14.812 -0.410 -21.292 1.00 91.00 77 CYS A O 1
ATOM 574 N N . SER A 1 78 ? 13.667 1.419 -20.623 1.00 86.69 78 SER A N 1
ATOM 575 C CA . SER A 1 78 ? 12.808 0.722 -19.656 1.00 86.69 78 SER A CA 1
ATOM 576 C C . SER A 1 78 ? 11.344 0.696 -20.091 1.00 86.69 78 SER A C 1
ATOM 578 O O . SER A 1 78 ? 10.758 1.727 -20.420 1.00 86.69 78 SER A O 1
ATOM 580 N N . PHE A 1 79 ? 10.726 -0.484 -20.026 1.00 88.44 79 PHE A N 1
ATOM 581 C CA . PHE A 1 79 ? 9.323 -0.708 -20.375 1.00 88.44 79 PHE A CA 1
ATOM 582 C C . PHE A 1 79 ? 8.570 -1.276 -19.175 1.00 88.44 79 PHE A C 1
ATOM 584 O O . PHE A 1 79 ? 8.840 -2.389 -18.720 1.00 88.44 79 PHE A O 1
ATOM 591 N N . TYR A 1 80 ? 7.621 -0.502 -18.649 1.00 82.88 80 TYR A N 1
ATOM 592 C CA . TYR A 1 80 ? 6.852 -0.879 -17.467 1.00 82.88 80 TYR A CA 1
ATOM 593 C C . TYR A 1 80 ? 5.563 -1.613 -17.838 1.00 82.88 80 TYR A C 1
ATOM 595 O O . TYR A 1 80 ? 4.696 -1.079 -18.532 1.00 82.88 80 TYR A O 1
ATOM 603 N N . TYR A 1 81 ? 5.402 -2.807 -17.279 1.00 81.12 81 TYR A N 1
ATOM 604 C CA . TYR A 1 81 ? 4.202 -3.618 -17.386 1.00 81.12 81 TYR A CA 1
ATOM 605 C C . TYR A 1 81 ? 3.579 -3.793 -16.006 1.00 81.12 81 TYR A C 1
ATOM 607 O O . TYR A 1 81 ? 4.152 -4.386 -15.094 1.00 81.12 81 TYR A O 1
ATOM 615 N N . TYR A 1 82 ? 2.341 -3.331 -15.857 1.00 73.31 82 TYR A N 1
ATOM 616 C CA . TYR A 1 82 ? 1.599 -3.461 -14.601 1.00 73.31 82 TYR A CA 1
ATOM 617 C C . TYR A 1 82 ? 1.232 -4.917 -14.247 1.00 73.31 82 TYR A C 1
ATOM 619 O O . TYR A 1 82 ? 0.787 -5.182 -13.133 1.00 73.31 82 TYR A O 1
ATOM 627 N N . ARG A 1 83 ? 1.382 -5.844 -15.202 1.00 78.44 83 ARG A N 1
ATOM 628 C CA . ARG A 1 83 ? 1.213 -7.295 -15.063 1.00 78.44 83 ARG A CA 1
ATOM 629 C C . ARG A 1 83 ? 2.256 -7.990 -15.925 1.00 78.44 83 ARG A C 1
ATOM 631 O O . ARG A 1 83 ? 2.269 -7.752 -17.133 1.00 78.44 83 ARG A O 1
ATOM 638 N N . ILE A 1 84 ? 3.094 -8.838 -15.332 1.00 81.56 84 ILE A N 1
ATOM 639 C CA . ILE A 1 84 ? 4.127 -9.586 -16.065 1.00 81.56 84 ILE A CA 1
ATOM 640 C C . ILE A 1 84 ? 3.528 -10.462 -17.176 1.00 81.56 84 ILE A C 1
ATOM 642 O O . ILE A 1 84 ? 4.131 -10.626 -18.231 1.00 81.56 84 ILE A O 1
ATOM 646 N N . GLU A 1 85 ? 2.297 -10.947 -16.994 1.00 82.19 85 GLU A N 1
ATOM 647 C CA . GLU A 1 85 ? 1.582 -11.786 -17.962 1.00 82.19 85 GLU A CA 1
ATOM 648 C C . GLU A 1 85 ? 1.166 -11.021 -19.228 1.00 82.19 85 GLU A C 1
ATOM 650 O O . GLU A 1 85 ? 0.703 -11.626 -20.193 1.00 82.19 85 GLU A O 1
ATOM 655 N N . ARG A 1 86 ? 1.280 -9.685 -19.224 1.00 83.50 86 ARG A N 1
ATOM 656 C CA . ARG A 1 86 ? 0.995 -8.839 -20.391 1.00 83.50 86 ARG A CA 1
ATOM 657 C C . ARG A 1 86 ? 2.207 -8.575 -21.266 1.00 83.50 86 ARG A C 1
ATOM 659 O O . ARG A 1 86 ? 2.028 -8.010 -22.340 1.00 83.50 86 ARG A O 1
ATOM 666 N N . ILE A 1 87 ? 3.401 -8.965 -20.829 1.00 86.31 87 ILE A N 1
ATOM 667 C CA . ILE A 1 87 ? 4.587 -8.878 -21.672 1.00 86.31 87 ILE A CA 1
ATOM 668 C C . ILE A 1 87 ? 4.389 -9.826 -22.863 1.00 86.31 87 ILE A C 1
ATOM 670 O O . ILE A 1 87 ? 4.084 -11.005 -22.649 1.00 86.31 87 ILE A O 1
ATOM 674 N N . PRO A 1 88 ? 4.546 -9.352 -24.112 1.00 87.00 88 PRO A N 1
ATOM 675 C CA . PRO A 1 88 ? 4.452 -10.222 -25.273 1.00 87.00 88 PRO A CA 1
ATOM 676 C C . PRO A 1 88 ? 5.458 -11.372 -25.168 1.00 87.00 88 PRO A C 1
ATOM 678 O O . PRO A 1 88 ? 6.615 -11.164 -24.822 1.00 87.00 88 PRO A O 1
ATOM 681 N N . SER A 1 89 ? 5.049 -12.595 -25.505 1.00 86.94 89 SER A N 1
ATOM 682 C CA . SER A 1 89 ? 5.966 -13.742 -25.463 1.00 86.94 89 SER A CA 1
ATOM 683 C C . SER A 1 89 ? 7.047 -13.674 -26.543 1.00 86.94 89 SER A C 1
ATOM 685 O O . SER A 1 89 ? 8.039 -14.385 -26.459 1.00 86.94 89 SER A O 1
ATOM 687 N N . ASN A 1 90 ? 6.834 -12.867 -27.585 1.00 87.81 90 ASN A N 1
ATOM 688 C CA . ASN A 1 90 ? 7.773 -12.638 -28.673 1.00 87.81 90 ASN A CA 1
ATOM 689 C C . ASN A 1 90 ? 7.714 -11.162 -29.082 1.00 87.81 90 ASN A C 1
ATOM 691 O O . ASN A 1 90 ? 6.641 -10.644 -29.406 1.00 87.81 90 ASN A O 1
ATOM 695 N N . PHE A 1 91 ? 8.853 -10.480 -29.078 1.00 89.81 91 PHE A N 1
ATOM 696 C CA . PHE A 1 91 ? 8.935 -9.069 -29.454 1.00 89.81 91 PHE A CA 1
ATOM 697 C C . PHE A 1 91 ? 10.311 -8.699 -30.004 1.00 89.81 91 PHE A C 1
ATOM 699 O O . PHE A 1 91 ? 11.272 -9.447 -29.872 1.00 89.81 91 PHE A O 1
ATOM 706 N N . ARG A 1 92 ? 10.395 -7.530 -30.631 1.00 90.19 92 ARG A N 1
ATOM 707 C CA . ARG A 1 92 ? 11.632 -6.845 -31.012 1.00 90.19 92 ARG A CA 1
ATOM 708 C C . ARG A 1 92 ? 11.643 -5.475 -30.358 1.00 90.19 92 ARG A C 1
ATOM 710 O O . ARG A 1 92 ? 10.587 -4.928 -30.041 1.00 90.19 92 ARG A O 1
ATOM 717 N N . VAL A 1 93 ? 12.828 -4.918 -30.180 1.00 90.31 93 VAL A N 1
ATOM 718 C CA . VAL A 1 93 ? 12.999 -3.552 -29.697 1.00 90.31 93 VAL A CA 1
ATOM 719 C C . VAL A 1 93 ? 13.508 -2.703 -30.846 1.00 90.31 93 VAL A C 1
ATOM 721 O O . VAL A 1 93 ? 14.560 -2.985 -31.418 1.00 90.31 93 VAL A O 1
ATOM 724 N N . GLU A 1 94 ? 12.748 -1.668 -31.175 1.00 92.00 94 GLU A N 1
ATOM 725 C CA . GLU A 1 94 ? 13.181 -0.594 -32.056 1.00 92.00 94 GLU A CA 1
ATOM 726 C C . GLU A 1 94 ? 13.737 0.545 -31.204 1.00 92.00 94 GLU A C 1
ATOM 728 O O . GLU A 1 94 ? 13.093 0.963 -30.247 1.00 92.00 94 GLU A O 1
ATOM 733 N N . VAL A 1 95 ? 14.912 1.069 -31.539 1.00 90.94 95 VAL A N 1
ATOM 734 C CA . VAL A 1 95 ? 15.510 2.216 -30.847 1.00 90.94 95 VAL A CA 1
ATOM 735 C C . VAL A 1 95 ? 15.836 3.298 -31.861 1.00 90.94 95 VAL A C 1
ATOM 737 O O . VAL A 1 95 ? 16.616 3.072 -32.785 1.00 90.94 95 VAL A O 1
ATOM 740 N N . TYR A 1 96 ? 15.256 4.478 -31.672 1.00 93.06 96 TYR A N 1
ATOM 741 C CA . TYR A 1 96 ? 15.605 5.683 -32.411 1.00 93.06 96 TYR A CA 1
ATOM 742 C C . TYR A 1 96 ? 16.721 6.432 -31.680 1.00 93.06 96 TYR A C 1
ATOM 744 O O . TYR A 1 96 ? 16.559 6.793 -30.511 1.00 93.06 96 TYR A O 1
ATOM 752 N N . ILE A 1 97 ? 17.840 6.665 -32.374 1.00 91.56 97 ILE A N 1
ATOM 753 C CA . ILE A 1 97 ? 19.028 7.338 -31.838 1.00 91.56 97 ILE A CA 1
ATOM 754 C C . ILE A 1 97 ? 19.172 8.715 -32.513 1.00 91.56 97 ILE A C 1
ATOM 756 O O . ILE A 1 97 ? 19.591 8.784 -33.674 1.00 91.56 97 ILE A O 1
ATOM 760 N N . PRO A 1 98 ? 18.874 9.827 -31.810 1.00 91.38 98 PRO A N 1
ATOM 761 C CA . PRO A 1 98 ? 18.861 11.167 -32.402 1.00 91.38 98 PRO A CA 1
ATOM 762 C C . PRO A 1 98 ? 20.219 11.642 -32.921 1.00 91.38 98 PRO A C 1
ATOM 764 O O . PRO A 1 98 ? 20.275 12.372 -33.907 1.00 91.38 98 PRO A O 1
ATOM 767 N N . SER A 1 99 ? 21.322 11.219 -32.293 1.00 90.62 99 SER A N 1
ATOM 768 C CA . SER A 1 99 ? 22.678 11.637 -32.679 1.00 90.62 99 SER A CA 1
ATOM 769 C C . SER A 1 99 ? 23.082 11.200 -34.091 1.00 90.62 99 SER A C 1
ATOM 771 O O . SER A 1 99 ? 23.975 11.808 -34.682 1.00 90.62 99 SER A O 1
ATOM 773 N N . VAL A 1 100 ? 22.413 10.178 -34.635 1.00 92.31 100 VAL A N 1
ATOM 774 C CA . VAL A 1 100 ? 22.633 9.645 -35.988 1.00 92.31 100 VAL A CA 1
ATOM 775 C C . VAL A 1 100 ? 21.373 9.663 -36.858 1.00 92.31 100 VAL A C 1
ATOM 777 O O . VAL A 1 100 ? 21.422 9.176 -37.984 1.00 92.31 100 VAL A O 1
ATOM 780 N N . ASP A 1 101 ? 20.269 10.228 -36.352 1.00 92.56 101 ASP A N 1
ATOM 781 C CA . ASP A 1 101 ? 18.975 10.360 -37.046 1.00 92.56 101 ASP A CA 1
ATOM 782 C C . ASP A 1 101 ? 18.497 9.041 -37.691 1.00 92.56 101 ASP A C 1
ATOM 784 O O . ASP A 1 101 ? 18.115 8.980 -38.862 1.00 92.56 101 ASP A O 1
ATOM 788 N N . LYS A 1 102 ? 18.594 7.933 -36.940 1.00 91.06 102 LYS A N 1
ATOM 789 C CA . LYS A 1 102 ? 18.313 6.583 -37.452 1.00 91.06 102 LYS A CA 1
ATOM 790 C C . LYS A 1 102 ? 17.662 5.688 -36.395 1.00 91.06 102 LYS A C 1
ATOM 792 O O . LYS A 1 102 ? 18.013 5.746 -35.215 1.00 91.06 102 LYS A O 1
ATOM 797 N N . SER A 1 103 ? 16.738 4.836 -36.845 1.00 90.31 103 SER A N 1
ATOM 798 C CA . SER A 1 103 ? 16.150 3.750 -36.050 1.00 90.31 103 SER A CA 1
ATOM 799 C C . SER A 1 103 ? 16.868 2.428 -36.301 1.00 90.31 103 SER A C 1
ATOM 801 O O . SER A 1 103 ? 17.211 2.102 -37.441 1.00 90.31 103 SER A O 1
ATOM 803 N N . PHE A 1 104 ? 17.046 1.648 -35.240 1.00 90.50 104 PHE A N 1
ATOM 804 C CA . PHE A 1 104 ? 17.648 0.319 -35.271 1.00 90.50 104 PHE A CA 1
ATOM 805 C C . PHE A 1 104 ? 16.695 -0.705 -34.661 1.00 90.50 104 PHE A C 1
ATOM 807 O O . PHE A 1 104 ? 15.982 -0.392 -33.713 1.00 90.50 104 PHE A O 1
ATOM 814 N N . MET A 1 105 ? 16.693 -1.928 -35.190 1.00 90.69 105 MET A N 1
ATOM 815 C CA . MET A 1 105 ? 15.817 -3.014 -34.745 1.00 90.69 105 MET A CA 1
ATOM 816 C C . MET A 1 105 ? 16.646 -4.164 -34.172 1.00 90.69 105 MET A C 1
ATOM 818 O O . MET A 1 105 ? 17.648 -4.555 -34.769 1.00 90.69 105 MET A O 1
ATOM 822 N N . SER A 1 106 ? 16.225 -4.720 -33.037 1.00 89.12 106 SER A N 1
ATOM 823 C CA . SER A 1 106 ? 16.836 -5.924 -32.464 1.00 89.12 106 SER A CA 1
ATOM 824 C C . SER A 1 106 ? 16.393 -7.210 -33.173 1.00 89.12 106 SER A C 1
ATOM 826 O O . SER A 1 106 ? 15.362 -7.243 -33.856 1.00 89.12 106 SER A O 1
ATOM 828 N N . ASP A 1 107 ? 17.108 -8.307 -32.904 1.00 87.38 107 ASP A N 1
ATOM 829 C CA . ASP A 1 107 ? 16.591 -9.656 -33.150 1.00 87.38 107 ASP A CA 1
ATOM 830 C C . ASP A 1 107 ? 15.315 -9.919 -32.329 1.00 87.38 107 ASP A C 1
ATOM 832 O O . ASP A 1 107 ? 15.022 -9.223 -31.348 1.00 87.38 107 ASP A O 1
ATOM 836 N N . ALA A 1 108 ? 14.543 -10.929 -32.738 1.00 87.50 108 ALA A N 1
ATOM 837 C CA . ALA A 1 108 ? 13.368 -11.365 -31.993 1.00 87.50 108 ALA A CA 1
ATOM 838 C C . ALA A 1 108 ? 13.770 -11.959 -30.634 1.00 87.50 108 ALA A C 1
ATOM 840 O O . ALA A 1 108 ? 14.648 -12.816 -30.542 1.00 87.50 108 ALA A O 1
ATOM 841 N N . ILE A 1 109 ? 13.080 -11.517 -29.590 1.00 86.88 109 ILE A N 1
ATOM 842 C CA . ILE A 1 109 ? 13.272 -11.904 -28.198 1.00 86.88 109 ILE A CA 1
ATOM 843 C C . ILE A 1 109 ? 12.074 -12.740 -27.787 1.00 86.88 109 ILE A C 1
ATOM 845 O O . ILE A 1 109 ? 10.934 -12.290 -27.905 1.00 86.88 109 ILE A O 1
ATOM 849 N N . THR A 1 110 ? 12.335 -13.945 -27.291 1.00 87.06 110 THR A N 1
ATOM 850 C CA . THR A 1 110 ? 11.307 -14.809 -26.713 1.00 87.06 110 THR A CA 1
ATOM 851 C C . THR A 1 110 ? 11.323 -14.664 -25.195 1.00 87.06 110 THR A C 1
ATOM 853 O O . THR A 1 110 ? 12.345 -14.900 -24.556 1.00 87.06 110 THR A O 1
ATOM 856 N N . PHE A 1 111 ? 10.182 -14.289 -24.624 1.00 85.00 111 PHE A N 1
ATOM 857 C CA . PHE A 1 111 ? 9.973 -14.114 -23.191 1.00 85.00 111 PHE A CA 1
ATOM 858 C C . PHE A 1 111 ? 9.007 -15.173 -22.653 1.00 85.00 111 PHE A C 1
ATOM 860 O O . PHE A 1 111 ? 7.939 -15.406 -23.225 1.00 85.00 111 PHE A O 1
ATOM 867 N N . SER A 1 112 ? 9.361 -15.795 -21.526 1.00 82.38 112 SER A N 1
ATOM 868 C CA . SER A 1 112 ? 8.519 -16.766 -20.822 1.00 82.38 112 SER A CA 1
ATOM 869 C C . SER A 1 112 ? 8.336 -16.351 -19.366 1.00 82.38 112 SER A C 1
ATOM 871 O O . SER A 1 112 ? 9.276 -16.397 -18.579 1.00 82.38 112 SER A O 1
ATOM 873 N N . TYR A 1 113 ? 7.115 -15.993 -18.971 1.00 77.94 113 TYR A N 1
ATOM 874 C CA . TYR A 1 113 ? 6.815 -15.616 -17.582 1.00 77.94 113 TYR A CA 1
ATOM 875 C C . TYR A 1 113 ? 6.914 -16.792 -16.588 1.00 77.94 113 TYR A C 1
ATOM 877 O O . TYR A 1 113 ? 6.894 -16.572 -15.380 1.00 77.94 113 TYR A O 1
ATOM 885 N N . LEU A 1 114 ? 6.952 -18.038 -17.084 1.00 73.69 114 LEU A N 1
ATOM 886 C CA . LEU A 1 114 ? 7.008 -19.256 -16.264 1.00 73.69 114 LEU A CA 1
ATOM 887 C C . LEU A 1 114 ? 8.432 -19.654 -15.867 1.00 73.69 114 LEU A C 1
ATOM 889 O O . LEU A 1 114 ? 8.607 -20.458 -14.955 1.00 73.69 114 LEU A O 1
ATOM 893 N N . GLU A 1 115 ? 9.428 -19.132 -16.571 1.00 61.91 115 GLU A N 1
ATOM 894 C CA . GLU A 1 115 ? 10.842 -19.374 -16.297 1.00 61.91 115 GLU A CA 1
ATOM 895 C C . GLU A 1 115 ? 11.422 -18.141 -15.592 1.00 61.91 115 GLU A C 1
ATOM 897 O O . GLU A 1 115 ? 10.820 -17.067 -15.664 1.00 61.91 115 GLU A O 1
ATOM 902 N N . ASP A 1 116 ? 12.578 -18.264 -14.927 1.00 58.50 116 ASP A N 1
ATOM 903 C CA . ASP A 1 116 ? 13.369 -17.132 -14.400 1.00 58.50 116 ASP A CA 1
ATOM 904 C C . ASP A 1 116 ? 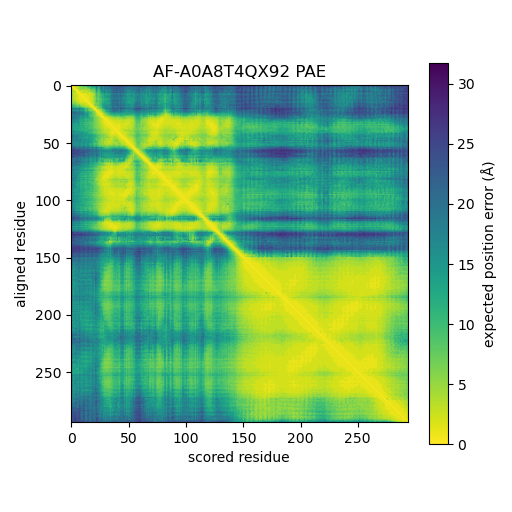13.937 -16.286 -15.563 1.00 58.50 116 ASP A C 1
ATOM 906 O O . ASP A 1 116 ? 15.140 -16.035 -15.671 1.00 58.50 116 ASP A O 1
ATOM 910 N N . SER A 1 117 ? 13.066 -15.909 -16.501 1.00 56.72 117 SER A N 1
ATOM 911 C CA . SER A 1 117 ? 13.394 -15.174 -17.701 1.00 56.72 117 SER A CA 1
ATOM 912 C C . SER A 1 117 ? 13.989 -13.840 -17.286 1.00 56.72 117 SER A C 1
ATOM 914 O O . SER A 1 117 ? 13.425 -13.134 -16.442 1.00 56.72 117 SER A O 1
ATOM 916 N N . PRO A 1 118 ? 15.123 -13.464 -17.879 1.00 61.91 118 PRO A N 1
ATOM 917 C CA . PRO A 1 118 ? 15.761 -12.219 -17.533 1.00 61.91 118 PRO A CA 1
ATOM 918 C C . PRO A 1 118 ? 14.850 -11.066 -17.942 1.00 61.91 118 PRO A C 1
ATOM 920 O O . PRO A 1 118 ? 14.355 -10.989 -19.066 1.00 61.91 118 PRO A O 1
ATOM 923 N N . LEU A 1 119 ? 14.661 -10.140 -17.008 1.00 79.12 119 LEU A N 1
ATOM 924 C CA . LEU A 1 119 ? 14.064 -8.831 -17.266 1.00 79.12 119 LEU A CA 1
ATOM 925 C C . LEU A 1 119 ? 15.076 -7.859 -17.899 1.00 79.12 119 LEU A C 1
ATOM 927 O O . LEU A 1 119 ? 14.751 -6.699 -18.119 1.00 79.12 119 LEU A O 1
ATOM 931 N N . TYR A 1 120 ? 16.291 -8.340 -18.188 1.00 83.31 120 TYR A N 1
ATOM 932 C CA . TYR A 1 120 ? 17.433 -7.561 -18.643 1.00 83.31 120 TYR A CA 1
ATOM 933 C C . TYR A 1 120 ? 18.014 -8.150 -19.923 1.00 83.31 120 TYR A C 1
ATOM 935 O O . TYR A 1 120 ? 18.454 -9.304 -19.963 1.00 83.31 120 TYR A O 1
ATOM 943 N N . TYR A 1 121 ? 18.081 -7.322 -20.953 1.00 87.62 121 TYR A N 1
ATOM 944 C CA . TYR A 1 121 ? 18.647 -7.683 -22.244 1.00 87.62 121 TYR A CA 1
ATOM 945 C C . TYR A 1 121 ? 19.728 -6.680 -22.623 1.00 87.62 121 TYR A C 1
ATOM 947 O O . TYR A 1 121 ? 19.660 -5.510 -22.251 1.00 87.62 121 TYR A O 1
ATOM 955 N N . LYS A 1 122 ? 20.732 -7.120 -23.381 1.00 88.31 122 LYS A N 1
ATOM 956 C CA . LYS A 1 122 ? 21.724 -6.214 -23.969 1.00 88.31 122 LYS A CA 1
ATOM 957 C C . LYS A 1 122 ? 21.598 -6.217 -25.479 1.00 88.31 122 LYS A C 1
ATOM 959 O O . LYS A 1 122 ? 21.566 -7.281 -26.091 1.00 88.31 122 LYS A O 1
ATOM 964 N N . ILE A 1 123 ? 21.562 -5.015 -26.045 1.00 90.00 123 ILE A N 1
ATOM 965 C CA . ILE A 1 123 ? 21.467 -4.759 -27.477 1.00 90.00 123 ILE A CA 1
ATOM 966 C C . ILE A 1 123 ? 22.662 -3.885 -27.869 1.00 90.00 123 ILE A C 1
ATOM 968 O O . ILE A 1 123 ? 22.904 -2.833 -27.276 1.00 90.00 123 ILE A O 1
ATOM 972 N N . ALA A 1 124 ? 23.446 -4.336 -28.843 1.00 90.38 124 ALA A N 1
ATOM 973 C CA . ALA A 1 124 ? 24.603 -3.601 -29.340 1.00 90.38 124 ALA A CA 1
ATOM 974 C C . ALA A 1 124 ? 24.428 -3.311 -30.830 1.00 90.38 124 ALA A C 1
ATOM 976 O O . ALA A 1 124 ? 24.502 -4.228 -31.640 1.00 90.38 124 ALA A O 1
ATOM 977 N N . PHE A 1 125 ? 24.207 -2.041 -31.158 1.00 89.25 125 PHE A N 1
ATOM 978 C CA . PHE A 1 125 ? 24.076 -1.517 -32.512 1.00 89.25 125 PHE A CA 1
ATOM 979 C C . PHE A 1 125 ? 25.433 -1.061 -33.061 1.00 89.25 125 PHE A C 1
ATOM 981 O O . PHE A 1 125 ? 26.286 -0.574 -32.313 1.00 89.25 125 PHE A O 1
ATOM 988 N N . THR A 1 126 ? 25.627 -1.182 -34.373 1.00 89.62 126 THR A N 1
ATOM 989 C CA . THR A 1 126 ? 26.828 -0.717 -35.090 1.00 89.62 126 THR A CA 1
ATOM 990 C C . THR A 1 126 ? 26.443 -0.050 -36.408 1.00 89.62 126 THR A C 1
ATOM 992 O O . THR A 1 126 ? 25.382 -0.348 -36.951 1.00 89.62 126 THR A O 1
ATOM 995 N N . ASP A 1 127 ? 27.306 0.815 -36.950 1.00 84.94 127 ASP A N 1
ATOM 996 C CA . ASP A 1 127 ? 27.050 1.534 -38.216 1.00 84.94 127 ASP A CA 1
ATOM 997 C C . ASP A 1 127 ? 26.710 0.612 -39.401 1.00 84.94 127 ASP A C 1
ATOM 999 O O . ASP A 1 127 ? 25.850 0.940 -40.224 1.00 84.94 127 ASP A O 1
ATOM 1003 N N . ASP A 1 128 ? 27.378 -0.543 -39.468 1.00 81.19 128 ASP A N 1
ATOM 1004 C CA . ASP A 1 128 ? 27.360 -1.455 -40.619 1.00 81.19 128 ASP A CA 1
ATOM 1005 C C . ASP A 1 128 ? 26.133 -2.373 -40.683 1.00 81.19 128 ASP A C 1
ATOM 1007 O O . ASP A 1 128 ? 25.942 -3.092 -41.666 1.00 81.19 128 ASP A O 1
ATOM 1011 N N . ASP A 1 129 ? 25.306 -2.383 -39.643 1.00 65.88 129 ASP A N 1
ATOM 1012 C CA . ASP A 1 129 ? 24.354 -3.461 -39.429 1.00 65.88 129 ASP A CA 1
ATOM 1013 C C . ASP A 1 129 ? 22.924 -2.921 -39.493 1.00 65.88 129 ASP A C 1
ATOM 1015 O O . ASP A 1 129 ? 22.537 -1.964 -38.816 1.00 65.88 129 ASP A O 1
ATOM 1019 N N . VAL A 1 130 ? 22.162 -3.467 -40.437 1.00 58.91 130 VAL A N 1
ATOM 1020 C CA . VAL A 1 130 ? 20.870 -2.904 -40.841 1.00 58.91 130 VAL A CA 1
ATOM 1021 C C . VAL A 1 130 ? 19.715 -3.636 -40.161 1.00 58.91 130 VAL A C 1
ATOM 1023 O O . VAL A 1 130 ? 18.650 -3.037 -40.041 1.00 58.91 130 VAL A O 1
ATOM 1026 N N . THR A 1 131 ? 19.888 -4.879 -39.677 1.00 56.84 131 THR A N 1
ATOM 1027 C CA . THR A 1 131 ? 18.729 -5.651 -39.182 1.00 56.84 131 THR A CA 1
ATOM 1028 C C . THR A 1 131 ? 18.943 -6.778 -38.162 1.00 56.84 131 THR A C 1
ATOM 1030 O O . THR A 1 131 ? 17.918 -7.252 -37.687 1.00 56.84 131 THR A O 1
ATOM 1033 N N . ASN A 1 132 ? 20.151 -7.241 -37.801 1.00 56.12 132 ASN A N 1
ATOM 1034 C CA . ASN A 1 132 ? 20.264 -8.451 -36.957 1.00 56.12 132 ASN A CA 1
ATOM 1035 C C . ASN A 1 132 ? 21.316 -8.324 -35.847 1.00 56.12 132 ASN A C 1
ATOM 1037 O O . ASN A 1 132 ? 22.486 -8.651 -36.048 1.00 56.12 132 ASN A O 1
ATOM 1041 N N . HIS A 1 133 ? 20.885 -7.886 -34.663 1.00 65.12 133 HIS A N 1
ATOM 1042 C CA . HIS A 1 133 ? 21.775 -7.688 -33.524 1.00 65.12 133 HIS A CA 1
ATOM 1043 C C . HIS A 1 133 ? 21.544 -8.721 -32.428 1.00 65.12 133 HIS A C 1
ATOM 1045 O O . HIS A 1 133 ? 20.422 -8.797 -31.913 1.00 65.12 133 HIS A O 1
ATOM 1051 N N . PRO A 1 134 ? 22.604 -9.433 -31.996 1.00 62.34 134 PRO A N 1
ATOM 1052 C CA . PRO A 1 134 ? 22.476 -10.491 -31.014 1.00 62.34 134 PRO A CA 1
ATOM 1053 C C . PRO A 1 134 ? 21.929 -9.921 -29.710 1.00 62.34 134 PRO A C 1
ATOM 1055 O O . PRO A 1 134 ? 22.582 -9.120 -29.037 1.00 62.34 134 PRO A O 1
ATOM 1058 N N . VAL A 1 135 ? 20.733 -10.376 -29.344 1.00 64.00 135 VAL A N 1
ATOM 1059 C CA . VAL A 1 135 ? 20.151 -10.112 -28.035 1.00 64.00 135 VAL A CA 1
ATOM 1060 C C . VAL A 1 135 ? 20.541 -11.249 -27.109 1.00 64.00 135 VAL A C 1
ATOM 1062 O O . VAL A 1 135 ? 20.063 -12.376 -27.223 1.00 64.00 135 VAL A O 1
ATOM 1065 N N . GLY A 1 136 ? 21.444 -10.948 -26.184 1.00 67.38 136 GLY A N 1
ATOM 1066 C CA . GLY A 1 136 ? 21.789 -11.867 -25.113 1.00 67.38 136 GLY A CA 1
ATOM 1067 C C . GLY A 1 136 ? 20.923 -11.596 -23.884 1.00 67.38 136 GLY A C 1
ATOM 1068 O O . GLY A 1 136 ? 20.833 -10.428 -23.485 1.00 67.38 136 GLY A O 1
ATOM 1069 N N . PRO A 1 137 ? 20.339 -12.622 -23.235 1.00 67.81 137 PRO A N 1
ATOM 1070 C CA . PRO A 1 137 ? 19.963 -12.483 -21.839 1.00 67.81 137 PRO A CA 1
ATOM 1071 C C . PRO A 1 137 ? 21.212 -12.081 -21.061 1.00 67.81 137 PRO A C 1
ATOM 1073 O O . PRO A 1 137 ? 22.254 -12.734 -21.158 1.00 67.81 137 PRO A O 1
ATOM 1076 N N . VAL A 1 138 ? 21.127 -10.995 -20.308 1.00 68.44 138 VAL A N 1
ATOM 1077 C CA . VAL A 1 138 ? 22.229 -10.590 -19.447 1.00 68.44 138 VAL A CA 1
ATOM 1078 C C . VAL A 1 138 ? 21.815 -10.913 -18.029 1.00 68.44 138 VAL A C 1
ATOM 1080 O O . VAL A 1 138 ? 20.778 -10.452 -17.558 1.00 68.44 138 VAL A O 1
ATOM 1083 N N . THR A 1 139 ? 22.618 -11.733 -17.342 1.00 56.62 139 THR A N 1
ATOM 1084 C CA . THR A 1 139 ? 22.554 -11.802 -15.878 1.00 56.62 139 THR A CA 1
ATOM 1085 C C . THR A 1 139 ? 22.620 -10.366 -15.397 1.00 56.62 139 THR A C 1
ATOM 1087 O O . THR A 1 139 ? 23.614 -9.728 -15.760 1.00 56.62 139 THR A O 1
ATOM 1090 N N . PRO A 1 140 ? 21.601 -9.849 -14.683 1.00 53.53 140 PRO A N 1
ATOM 1091 C CA . PRO A 1 140 ? 21.530 -8.441 -14.322 1.00 53.53 140 PRO A CA 1
ATOM 1092 C C . PRO A 1 140 ? 22.911 -8.025 -13.844 1.00 53.53 140 PRO A C 1
ATOM 1094 O O . PRO A 1 140 ? 23.418 -8.580 -12.867 1.00 53.53 140 PRO A O 1
ATOM 1097 N N . ILE A 1 141 ? 23.576 -7.146 -14.604 1.00 52.38 141 ILE A N 1
ATOM 1098 C CA . ILE A 1 141 ? 24.866 -6.586 -14.204 1.00 52.38 141 ILE A CA 1
ATOM 1099 C C . ILE A 1 141 ? 24.483 -5.655 -13.077 1.00 52.38 141 ILE A C 1
ATOM 1101 O O . ILE A 1 141 ? 24.403 -4.482 -13.361 1.00 52.38 141 ILE A O 1
ATOM 1105 N N . THR A 1 142 ? 24.103 -6.149 -11.894 1.00 48.66 142 THR A N 1
ATOM 1106 C CA . THR A 1 142 ? 23.474 -5.380 -10.811 1.00 48.66 142 THR A CA 1
ATOM 1107 C C . THR A 1 142 ? 24.113 -3.995 -10.718 1.00 48.66 142 THR A C 1
ATOM 1109 O O . THR A 1 142 ? 25.167 -3.885 -10.086 1.00 48.66 142 THR A O 1
ATOM 1112 N N . PRO A 1 143 ? 23.537 -2.939 -11.342 1.00 44.00 143 PRO A N 1
ATOM 1113 C CA . PRO A 1 143 ? 24.040 -1.591 -11.154 1.00 44.00 143 PRO A CA 1
ATOM 1114 C C . PRO A 1 143 ? 23.348 -0.998 -9.920 1.00 44.00 143 PRO A C 1
ATOM 1116 O O . PRO A 1 143 ? 23.841 -0.057 -9.315 1.00 44.00 143 PRO A O 1
ATOM 1119 N N . LEU A 1 144 ? 22.253 -1.621 -9.470 1.00 48.22 144 LEU A N 1
ATOM 1120 C CA . LEU A 1 144 ? 21.666 -1.458 -8.155 1.00 48.22 144 LEU A CA 1
ATOM 1121 C C . LEU A 1 144 ? 22.125 -2.625 -7.283 1.00 48.22 144 LEU A C 1
ATOM 1123 O O . LEU A 1 144 ? 21.476 -3.668 -7.234 1.00 48.22 144 LEU A O 1
ATOM 1127 N N . GLY A 1 145 ? 23.277 -2.481 -6.629 1.00 49.28 145 GLY A N 1
ATOM 1128 C CA . GLY A 1 145 ? 23.750 -3.485 -5.677 1.00 49.28 145 GLY A CA 1
ATOM 1129 C C . GLY A 1 145 ? 22.685 -3.760 -4.619 1.00 49.28 145 GLY A C 1
ATOM 1130 O O . GLY A 1 145 ? 22.260 -2.804 -3.989 1.00 49.28 145 GLY A O 1
ATOM 1131 N N . ASP A 1 146 ? 22.236 -5.017 -4.492 1.00 50.72 146 ASP A N 1
ATOM 1132 C CA . ASP A 1 146 ? 21.511 -5.679 -3.380 1.00 50.72 146 ASP A CA 1
ATOM 1133 C C . ASP A 1 146 ? 20.537 -4.860 -2.498 1.00 50.72 146 ASP A C 1
ATOM 1135 O O . ASP A 1 146 ? 20.157 -5.251 -1.392 1.00 50.72 146 ASP A O 1
ATOM 1139 N N . ASN A 1 147 ? 20.054 -3.723 -2.985 1.00 54.91 147 ASN A N 1
ATOM 1140 C CA . ASN A 1 147 ? 19.256 -2.793 -2.205 1.00 54.91 147 ASN A CA 1
ATOM 1141 C C . ASN A 1 147 ? 17.781 -3.175 -2.200 1.00 54.91 147 ASN A C 1
ATOM 1143 O O . ASN A 1 147 ? 17.027 -2.579 -1.443 1.00 54.91 147 ASN A O 1
ATOM 1147 N N . SER A 1 148 ? 17.353 -4.175 -2.975 1.00 58.03 148 SER A N 1
ATOM 1148 C CA . SER A 1 148 ? 15.975 -4.678 -2.946 1.00 58.03 148 SER A CA 1
ATOM 1149 C C . SER A 1 148 ? 15.650 -5.339 -1.600 1.00 58.03 148 SER A C 1
ATOM 1151 O O . SER A 1 148 ? 14.612 -5.045 -1.000 1.00 58.03 148 SER A O 1
ATOM 1153 N N . ALA A 1 149 ? 16.574 -6.147 -1.063 1.00 62.00 149 ALA A N 1
ATOM 1154 C CA . ALA A 1 149 ? 16.467 -6.714 0.281 1.00 62.00 149 ALA A CA 1
ATOM 1155 C C . ALA A 1 149 ? 16.443 -5.606 1.345 1.00 62.00 149 ALA A C 1
ATOM 1157 O O . ALA A 1 149 ? 15.610 -5.624 2.258 1.00 62.00 149 ALA A O 1
ATOM 1158 N N . ASN A 1 150 ? 17.289 -4.585 1.173 1.00 73.25 150 ASN A N 1
ATOM 1159 C CA . ASN A 1 150 ? 17.302 -3.419 2.047 1.00 73.25 150 ASN A CA 1
ATOM 1160 C C . ASN A 1 150 ? 15.976 -2.643 1.951 1.00 73.25 150 ASN A C 1
ATOM 1162 O O . ASN A 1 150 ? 15.391 -2.319 2.980 1.00 73.25 150 ASN A O 1
ATOM 1166 N N . GLN A 1 151 ? 15.426 -2.427 0.756 1.00 69.44 151 GLN A N 1
ATOM 1167 C CA . GLN A 1 151 ? 14.196 -1.666 0.523 1.00 69.44 151 GLN A CA 1
ATOM 1168 C C . GLN A 1 151 ? 12.968 -2.346 1.133 1.00 69.44 151 GLN A C 1
ATOM 1170 O O . GLN A 1 151 ? 12.201 -1.691 1.838 1.00 69.44 151 GLN A O 1
ATOM 1175 N N . ALA A 1 152 ? 12.802 -3.658 0.934 1.00 72.38 152 ALA A N 1
ATOM 1176 C CA . ALA A 1 152 ? 11.726 -4.416 1.573 1.00 72.38 152 ALA A CA 1
ATOM 1177 C C . ALA A 1 152 ? 11.835 -4.356 3.106 1.00 72.38 152 ALA A C 1
ATOM 1179 O O . ALA A 1 152 ? 10.832 -4.155 3.796 1.00 72.38 152 ALA A O 1
ATOM 1180 N N . SER A 1 153 ? 13.059 -4.457 3.641 1.00 77.69 153 SER A N 1
ATOM 1181 C CA . SER A 1 153 ? 13.299 -4.328 5.079 1.00 77.69 153 SER A CA 1
ATOM 1182 C C . SER A 1 153 ? 12.947 -2.929 5.602 1.00 77.69 153 SER A C 1
ATOM 1184 O O . SER A 1 153 ? 12.272 -2.819 6.625 1.00 77.69 153 SER A O 1
ATOM 1186 N N . TYR A 1 154 ? 13.313 -1.860 4.882 1.00 76.56 154 TYR A N 1
ATOM 1187 C CA . TYR A 1 154 ? 12.979 -0.485 5.253 1.00 76.56 154 TYR A CA 1
ATOM 1188 C C . TYR A 1 154 ? 11.471 -0.256 5.245 1.00 76.56 154 TYR A C 1
ATOM 1190 O O . TYR A 1 154 ? 10.944 0.284 6.213 1.00 76.56 154 TYR A O 1
ATOM 1198 N N . LEU A 1 155 ? 10.764 -0.718 4.210 1.00 72.75 155 LEU A N 1
ATOM 1199 C CA . LEU A 1 155 ? 9.308 -0.600 4.129 1.00 72.75 155 LEU A CA 1
ATOM 1200 C C . LEU A 1 155 ? 8.618 -1.318 5.292 1.00 72.75 155 LEU A C 1
ATOM 1202 O O . LEU A 1 155 ? 7.724 -0.746 5.919 1.00 72.75 155 LEU A O 1
ATOM 1206 N N . LEU A 1 156 ? 9.063 -2.534 5.628 1.00 79.94 156 LEU A N 1
ATOM 1207 C CA . LEU A 1 156 ? 8.545 -3.274 6.777 1.00 79.94 156 LEU A CA 1
ATOM 1208 C C . LEU A 1 156 ? 8.789 -2.515 8.088 1.00 79.94 156 LEU A C 1
ATOM 1210 O O . LEU A 1 156 ? 7.868 -2.364 8.889 1.00 79.94 156 LEU A O 1
ATOM 1214 N N . TRP A 1 157 ? 10.002 -2.003 8.309 1.00 82.62 157 TRP A N 1
ATOM 1215 C CA . TRP A 1 157 ? 10.325 -1.239 9.516 1.00 82.62 157 TRP A CA 1
ATOM 1216 C C . TRP A 1 157 ? 9.531 0.063 9.615 1.00 82.62 157 TRP A C 1
ATOM 1218 O O . TRP A 1 157 ? 8.971 0.355 10.673 1.00 82.62 157 TRP A O 1
ATOM 1228 N N . SER A 1 158 ? 9.415 0.8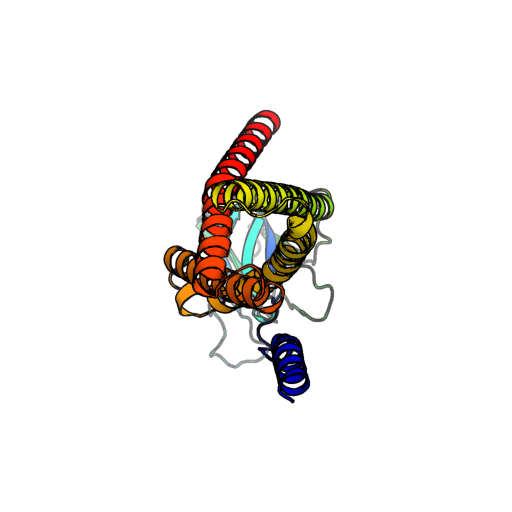19 8.523 1.00 75.69 158 SER A N 1
ATOM 1229 C CA . SER A 1 158 ? 8.589 2.026 8.457 1.00 75.69 158 SER A CA 1
ATOM 1230 C C . SER A 1 158 ? 7.124 1.715 8.756 1.00 75.69 158 SER A C 1
ATOM 1232 O O . SER A 1 158 ? 6.499 2.434 9.537 1.00 75.69 158 SER A O 1
ATOM 1234 N N . PHE A 1 159 ? 6.593 0.618 8.209 1.00 78.44 159 PHE A N 1
ATOM 1235 C CA . PHE A 1 159 ? 5.240 0.152 8.502 1.00 78.44 159 PHE A CA 1
ATOM 1236 C C . PHE A 1 159 ? 5.061 -0.195 9.986 1.00 78.44 159 PHE A C 1
ATOM 1238 O O . PHE A 1 159 ? 4.105 0.265 10.607 1.00 78.44 159 PHE A O 1
ATOM 1245 N N . LEU A 1 160 ? 5.987 -0.950 10.587 1.00 85.06 160 LEU A N 1
ATOM 1246 C CA . LEU A 1 160 ? 5.919 -1.325 12.004 1.00 85.06 160 LEU A CA 1
ATOM 1247 C C . LEU A 1 160 ? 5.995 -0.108 12.935 1.00 85.06 160 LEU A C 1
ATOM 1249 O O . LEU A 1 160 ? 5.266 -0.042 13.930 1.00 85.06 160 LEU A O 1
ATOM 1253 N N . ILE A 1 161 ? 6.845 0.870 12.609 1.00 84.00 161 ILE A N 1
ATOM 1254 C CA . ILE A 1 161 ? 6.949 2.132 13.351 1.00 84.00 161 ILE A CA 1
ATOM 1255 C C . ILE A 1 161 ? 5.639 2.916 13.236 1.00 84.00 161 ILE A C 1
ATOM 1257 O O . ILE A 1 161 ? 5.087 3.325 14.259 1.00 84.00 161 ILE A O 1
ATOM 1261 N N . ALA A 1 162 ? 5.113 3.082 12.019 1.00 81.75 162 ALA A N 1
ATOM 1262 C CA . ALA A 1 162 ? 3.857 3.786 11.782 1.00 81.75 162 ALA A CA 1
ATOM 1263 C C . ALA A 1 162 ? 2.690 3.119 12.525 1.00 81.75 162 ALA A C 1
ATOM 1265 O O . ALA A 1 162 ? 1.974 3.791 13.263 1.00 81.75 162 ALA A O 1
ATOM 1266 N N . LEU A 1 163 ? 2.556 1.794 12.424 1.00 84.44 163 LEU A N 1
ATOM 1267 C CA . LEU A 1 163 ? 1.537 1.015 13.130 1.00 84.44 163 LEU A CA 1
ATOM 1268 C C . LEU A 1 163 ? 1.628 1.202 14.650 1.00 84.44 163 LEU A C 1
ATOM 1270 O O . LEU A 1 163 ? 0.618 1.427 15.316 1.00 84.44 163 LEU A O 1
ATOM 1274 N N . THR A 1 164 ? 2.842 1.145 15.202 1.00 89.50 164 THR A N 1
ATOM 1275 C CA . THR A 1 164 ? 3.072 1.335 16.640 1.00 89.50 164 THR A CA 1
ATOM 1276 C C . THR A 1 164 ? 2.650 2.734 17.084 1.00 89.50 164 THR A C 1
ATOM 1278 O O . THR A 1 164 ? 1.945 2.875 18.084 1.00 89.50 164 THR A O 1
ATOM 1281 N N . LEU A 1 165 ? 3.042 3.773 16.340 1.00 88.50 165 LEU A N 1
ATOM 1282 C CA . LEU A 1 165 ? 2.674 5.157 16.642 1.00 88.50 165 LEU A CA 1
ATOM 1283 C C . LEU A 1 165 ? 1.161 5.375 16.557 1.00 88.50 165 LEU A C 1
ATOM 1285 O O . LEU A 1 165 ? 0.592 5.982 17.465 1.00 88.50 165 LEU A O 1
ATOM 1289 N N . THR A 1 166 ? 0.509 4.827 15.531 1.00 89.50 166 THR A N 1
ATOM 1290 C CA . THR A 1 166 ? -0.949 4.872 15.375 1.00 89.50 166 THR A CA 1
ATOM 1291 C C . THR A 1 166 ? -1.638 4.247 16.584 1.00 89.50 166 THR A C 1
ATOM 1293 O O . THR A 1 166 ? -2.388 4.931 17.276 1.00 89.50 166 THR A O 1
ATOM 1296 N N . ILE A 1 167 ? -1.286 3.014 16.960 1.00 92.00 167 ILE A N 1
ATOM 1297 C CA . ILE A 1 167 ? -1.870 2.347 18.135 1.00 92.00 167 ILE A CA 1
ATOM 1298 C C . ILE A 1 167 ? -1.679 3.184 19.415 1.00 92.00 167 ILE A C 1
ATOM 1300 O O . ILE A 1 167 ? -2.594 3.299 20.236 1.00 92.00 167 ILE A O 1
ATOM 1304 N N . LEU A 1 168 ? -0.509 3.802 19.607 1.00 95.12 168 LEU A N 1
ATOM 1305 C CA . LEU A 1 168 ? -0.253 4.660 20.768 1.00 95.12 168 LEU A CA 1
ATOM 1306 C C . LEU A 1 168 ? -1.153 5.905 20.786 1.00 95.12 168 LEU A C 1
ATOM 1308 O O . LEU A 1 168 ? -1.695 6.244 21.843 1.00 95.12 168 LEU A O 1
ATOM 1312 N N . ILE A 1 169 ? -1.345 6.564 19.641 1.00 93.62 169 ILE A N 1
ATOM 1313 C CA . ILE A 1 169 ? -2.238 7.724 19.491 1.00 93.62 169 ILE A CA 1
ATOM 1314 C C . ILE A 1 169 ? -3.684 7.338 19.822 1.00 93.62 169 ILE A C 1
ATOM 1316 O O . ILE A 1 169 ? -4.382 8.052 20.549 1.00 93.62 169 ILE A O 1
ATOM 1320 N N . GLU A 1 170 ? -4.125 6.179 19.352 1.00 94.31 170 GLU A N 1
ATOM 1321 C CA . GLU A 1 170 ? -5.487 5.674 19.520 1.00 94.31 170 GLU A CA 1
ATOM 1322 C C . GLU A 1 170 ? -5.793 5.312 20.968 1.00 94.31 170 GLU A C 1
ATOM 1324 O O . GLU A 1 170 ? -6.828 5.708 21.523 1.00 94.31 170 GLU A O 1
ATOM 1329 N N . LEU A 1 171 ? -4.864 4.617 21.628 1.00 96.81 171 LEU A N 1
ATOM 1330 C CA . LEU A 1 171 ? -4.971 4.296 23.047 1.00 96.81 171 LEU A CA 1
ATOM 1331 C C . LEU A 1 171 ? -4.944 5.568 23.904 1.00 96.81 171 LEU A C 1
ATOM 1333 O O . LEU A 1 171 ? -5.751 5.696 24.830 1.00 96.81 171 LEU A O 1
ATOM 1337 N N . CYS A 1 172 ? -4.092 6.545 23.575 1.00 96.94 172 CYS A N 1
ATOM 1338 C CA . CYS A 1 172 ? -4.074 7.843 24.253 1.00 96.94 172 CYS A CA 1
ATOM 1339 C C . CYS A 1 172 ? -5.412 8.581 24.098 1.00 96.94 172 CYS A C 1
ATOM 1341 O O . CYS A 1 172 ? -6.003 9.016 25.092 1.00 96.94 172 CYS A O 1
ATOM 1343 N N . THR A 1 173 ? -5.933 8.664 22.873 1.00 96.75 173 THR A N 1
ATOM 1344 C CA . THR A 1 173 ? -7.219 9.307 22.558 1.00 96.75 173 THR A CA 1
ATOM 1345 C C . THR A 1 173 ? -8.362 8.639 23.321 1.00 96.75 173 THR A C 1
ATOM 1347 O O . THR A 1 173 ? -9.177 9.306 23.966 1.00 96.75 173 THR A O 1
ATOM 1350 N N . THR A 1 174 ? -8.366 7.308 23.354 1.00 97.44 174 THR A N 1
ATOM 1351 C CA . THR A 1 174 ? -9.328 6.510 24.116 1.00 97.44 174 THR A CA 1
ATOM 1352 C C . THR A 1 174 ? -9.294 6.843 25.607 1.00 97.44 174 THR A C 1
ATOM 1354 O O . THR A 1 174 ? -10.338 7.074 26.220 1.00 97.44 174 THR A O 1
ATOM 1357 N N . LEU A 1 175 ? -8.103 6.900 26.211 1.00 97.94 175 LEU A N 1
ATOM 1358 C CA . LEU A 1 175 ? -7.939 7.221 27.631 1.00 97.94 175 LEU A CA 1
ATOM 1359 C C . LEU A 1 175 ? -8.448 8.631 27.963 1.00 97.94 175 LEU A C 1
ATOM 1361 O O . LEU A 1 175 ? -9.126 8.821 28.981 1.00 97.94 175 LEU A O 1
ATOM 1365 N N . LEU A 1 176 ? -8.175 9.611 27.096 1.00 97.44 176 LEU A N 1
ATOM 1366 C CA . LEU A 1 176 ? -8.691 10.976 27.236 1.00 97.44 176 LEU A CA 1
ATOM 1367 C C . LEU A 1 176 ? -10.225 11.002 27.184 1.00 97.44 176 LEU A C 1
ATOM 1369 O O . LEU A 1 176 ? -10.865 11.641 28.028 1.00 97.44 176 LEU A O 1
ATOM 1373 N N . LEU A 1 177 ? -10.831 10.249 26.263 1.00 97.44 177 LEU A N 1
ATOM 1374 C CA . LEU A 1 177 ? -12.285 10.119 26.164 1.00 97.44 177 LEU A CA 1
ATOM 1375 C C . LEU A 1 177 ? -12.888 9.395 27.374 1.00 97.44 177 LEU A C 1
ATOM 1377 O O . LEU A 1 177 ? -13.907 9.839 27.901 1.00 97.44 177 LEU A O 1
ATOM 1381 N N . PHE A 1 178 ? -12.246 8.348 27.898 1.00 97.50 178 PHE A N 1
ATOM 1382 C CA . PHE A 1 178 ? -12.712 7.653 29.107 1.00 97.50 178 PHE A CA 1
ATOM 1383 C C . PHE A 1 178 ? -12.685 8.556 30.333 1.00 97.50 178 PHE A C 1
ATOM 1385 O O . PHE A 1 178 ? -13.620 8.522 31.142 1.00 97.50 178 PHE A O 1
ATOM 1392 N N . LYS A 1 179 ? -11.649 9.395 30.450 1.00 97.31 179 LYS A N 1
ATOM 1393 C CA . LYS A 1 179 ? -11.567 10.435 31.478 1.00 97.31 179 LYS A CA 1
ATOM 1394 C C . LYS A 1 179 ? -12.715 11.435 31.323 1.00 97.31 179 LYS A C 1
ATOM 1396 O O . LYS A 1 179 ? -13.417 11.694 32.301 1.00 97.31 179 LYS A O 1
ATOM 1401 N N . ARG A 1 180 ? -12.965 11.935 30.106 1.00 97.31 180 ARG A N 1
ATOM 1402 C CA . ARG A 1 180 ? -14.071 12.867 29.806 1.00 97.31 180 ARG A CA 1
ATOM 1403 C C . ARG A 1 180 ? -15.445 12.264 30.114 1.00 97.31 180 ARG A C 1
ATOM 1405 O O . ARG A 1 180 ? -16.303 12.941 30.672 1.00 97.31 180 ARG A O 1
ATOM 1412 N N . TRP A 1 181 ? -15.648 10.987 29.805 1.00 97.62 181 TRP A N 1
ATOM 1413 C CA . TRP A 1 181 ? -16.891 10.256 30.069 1.00 97.62 181 TRP A CA 1
ATOM 1414 C C . TRP A 1 181 ? -16.996 9.692 31.491 1.00 97.62 181 TRP A C 1
ATOM 1416 O O . TRP A 1 181 ? -17.962 8.991 31.796 1.00 97.62 181 TRP A O 1
ATOM 1426 N N . LYS A 1 182 ? -16.034 10.006 32.372 1.00 97.19 182 LYS A N 1
ATOM 1427 C CA . LYS A 1 182 ? -16.004 9.593 33.785 1.00 97.19 182 LYS A CA 1
ATOM 1428 C C . LYS A 1 182 ? -16.138 8.074 33.975 1.00 97.19 182 LYS A C 1
ATOM 1430 O O . LYS A 1 182 ? -16.762 7.603 34.928 1.00 97.19 182 LYS A O 1
ATOM 1435 N N . ILE A 1 183 ? -15.545 7.283 33.081 1.00 96.25 183 ILE A N 1
ATOM 1436 C CA . ILE A 1 183 ? -15.534 5.822 33.220 1.00 96.25 183 ILE A CA 1
ATOM 1437 C C . ILE A 1 183 ? -14.643 5.453 34.409 1.00 96.25 183 ILE A C 1
ATOM 1439 O O . ILE A 1 183 ? -13.511 5.919 34.516 1.00 96.25 183 ILE A O 1
ATOM 1443 N N . LYS A 1 184 ? -15.125 4.591 35.312 1.00 96.88 184 LYS A N 1
ATOM 1444 C CA . LYS A 1 184 ? -14.343 4.126 36.473 1.00 96.88 184 LYS A CA 1
ATOM 1445 C C . LYS A 1 184 ? -13.089 3.366 36.007 1.00 96.88 184 LYS A C 1
ATOM 1447 O O . LYS A 1 184 ? -13.226 2.436 35.216 1.00 96.88 184 LYS A O 1
ATOM 1452 N N . LYS A 1 185 ? -11.904 3.692 36.552 1.00 94.19 185 LYS A N 1
ATOM 1453 C CA . LYS A 1 185 ? -10.592 3.109 36.168 1.00 94.19 185 LYS A CA 1
ATOM 1454 C C . LYS A 1 185 ? -10.583 1.575 36.091 1.00 94.19 185 LYS A C 1
ATOM 1456 O O . LYS A 1 185 ? -10.037 1.003 35.155 1.00 94.19 185 LYS A O 1
ATOM 1461 N N . GLY A 1 186 ? -11.259 0.896 37.023 1.00 96.19 186 GLY A N 1
ATOM 1462 C CA . GLY A 1 186 ? -11.354 -0.572 37.038 1.00 96.19 186 GLY A CA 1
ATOM 1463 C C . GLY A 1 186 ? -12.086 -1.190 35.838 1.00 96.19 186 GLY A C 1
ATOM 1464 O O . GLY A 1 186 ? -11.995 -2.394 35.629 1.00 96.19 186 GLY A O 1
ATOM 1465 N N . LYS A 1 187 ? -12.796 -0.387 35.035 1.00 96.56 187 LYS A N 1
ATOM 1466 C CA . LYS A 1 187 ? -13.539 -0.837 33.849 1.00 96.56 187 LYS A CA 1
ATOM 1467 C C . LYS A 1 187 ? -12.855 -0.480 32.521 1.00 96.56 187 LYS A C 1
ATOM 1469 O O . LYS A 1 187 ? -13.459 -0.684 31.478 1.00 96.56 187 LYS A O 1
ATOM 1474 N N . TRP A 1 188 ? -11.629 0.056 32.542 1.00 96.81 188 TRP A N 1
ATOM 1475 C CA . TRP A 1 188 ? -10.927 0.500 31.324 1.00 96.81 188 TRP A CA 1
ATOM 1476 C C . TRP A 1 188 ? -10.276 -0.644 30.548 1.00 96.81 188 TRP A C 1
ATOM 1478 O O . TRP A 1 188 ? -10.138 -0.550 29.333 1.00 96.81 188 TRP A O 1
ATOM 1488 N N . LYS A 1 189 ? -9.899 -1.728 31.237 1.00 96.50 189 LYS A N 1
ATOM 1489 C CA . LYS A 1 189 ? -9.106 -2.820 30.655 1.00 96.50 189 LYS A CA 1
ATOM 1490 C C . LYS A 1 189 ? -9.786 -3.466 29.445 1.00 96.50 189 LYS A C 1
ATOM 1492 O O . LYS A 1 189 ? -9.157 -3.607 28.406 1.00 96.50 189 LYS A O 1
ATOM 1497 N N . THR A 1 190 ? -11.065 -3.826 29.568 1.00 95.75 190 THR A N 1
ATOM 1498 C CA . THR A 1 190 ? -11.793 -4.525 28.496 1.00 95.75 190 THR A CA 1
ATOM 1499 C C . THR A 1 190 ? -11.980 -3.656 27.246 1.00 95.75 190 THR A C 1
ATOM 1501 O O . THR A 1 190 ? -11.632 -4.129 26.164 1.00 95.75 190 THR A O 1
ATOM 1504 N N . PRO A 1 191 ? -12.422 -2.385 27.353 1.00 96.56 191 PRO A N 1
ATOM 1505 C CA . PRO A 1 191 ? -12.458 -1.494 26.199 1.00 96.56 191 PRO A CA 1
ATOM 1506 C C . PRO A 1 191 ? -11.096 -1.245 25.547 1.00 96.56 191 PRO A C 1
ATOM 1508 O O . PRO A 1 191 ? -11.011 -1.308 24.328 1.00 96.56 191 PRO A O 1
ATOM 1511 N N . LEU A 1 192 ? -10.040 -0.996 26.334 1.00 97.69 192 LEU A N 1
ATOM 1512 C CA . LEU A 1 192 ? -8.698 -0.742 25.791 1.00 97.69 192 LEU A CA 1
ATOM 1513 C C . LEU A 1 192 ? -8.165 -1.952 25.026 1.00 97.69 192 LEU A C 1
ATOM 1515 O O . LEU A 1 192 ? -7.654 -1.791 23.926 1.00 97.69 192 LEU A O 1
ATOM 1519 N N . LEU A 1 193 ? -8.340 -3.158 25.576 1.00 97.62 193 LEU A N 1
ATOM 1520 C CA . LEU A 1 193 ? -7.965 -4.389 24.885 1.00 97.62 193 LEU A CA 1
ATOM 1521 C C . LEU A 1 193 ? -8.783 -4.583 23.602 1.00 97.62 193 LEU A C 1
ATOM 1523 O O . LEU A 1 193 ? -8.228 -4.969 22.584 1.00 97.62 193 LEU A O 1
ATOM 1527 N N . THR A 1 194 ? -10.087 -4.278 23.636 1.00 97.62 194 THR A N 1
ATOM 1528 C CA . THR A 1 194 ? -10.943 -4.356 22.438 1.00 97.62 194 THR A CA 1
ATOM 1529 C C . THR A 1 194 ? -10.425 -3.430 21.342 1.00 97.62 194 THR A C 1
ATOM 1531 O O . THR A 1 194 ? -10.317 -3.868 20.206 1.00 97.62 194 THR A O 1
ATOM 1534 N N . ILE A 1 195 ? -10.092 -2.182 21.693 1.00 96.81 195 ILE A N 1
ATOM 1535 C CA . ILE A 1 195 ? -9.591 -1.156 20.766 1.00 96.81 195 ILE A CA 1
ATOM 1536 C C . ILE A 1 195 ? -8.231 -1.562 20.195 1.00 96.81 195 ILE A C 1
ATOM 1538 O O . ILE A 1 195 ? -8.064 -1.582 18.985 1.00 96.81 195 ILE A O 1
ATOM 1542 N N . PHE A 1 196 ? -7.300 -2.000 21.045 1.00 97.19 196 PHE A N 1
ATOM 1543 C CA . PHE A 1 196 ? -6.008 -2.519 20.595 1.00 97.19 196 PHE A CA 1
ATOM 1544 C C . PHE A 1 196 ? -6.165 -3.671 19.588 1.00 97.19 196 PHE A C 1
ATOM 1546 O O . PHE A 1 196 ? -5.573 -3.646 18.513 1.00 97.19 196 PHE A O 1
ATOM 1553 N N . CYS A 1 197 ? -6.986 -4.675 19.917 1.00 96.88 197 CYS A N 1
ATOM 1554 C CA . CYS A 1 197 ? -7.179 -5.836 19.051 1.00 96.88 197 CYS A CA 1
ATOM 1555 C C . CYS A 1 197 ? -7.890 -5.485 17.742 1.00 96.88 197 CYS A C 1
ATOM 1557 O O . CYS A 1 197 ? -7.532 -6.039 16.706 1.00 96.88 197 CYS A O 1
ATOM 1559 N N . ILE A 1 198 ? -8.904 -4.611 17.777 1.00 96.69 198 ILE A N 1
ATOM 1560 C CA . ILE A 1 198 ? -9.639 -4.269 16.559 1.00 96.69 198 ILE A CA 1
ATOM 1561 C C . ILE A 1 198 ? -8.818 -3.387 15.628 1.00 96.69 198 ILE A C 1
ATOM 1563 O O . ILE A 1 198 ? -8.896 -3.614 14.432 1.00 96.69 198 ILE A O 1
ATOM 1567 N N . ASN A 1 199 ? -7.973 -2.496 16.150 1.00 93.62 199 ASN A N 1
ATOM 1568 C CA . ASN A 1 199 ? -7.095 -1.675 15.314 1.00 93.62 199 ASN A CA 1
ATOM 1569 C C . ASN A 1 199 ? -6.002 -2.529 14.655 1.00 93.62 199 ASN A C 1
ATOM 1571 O O . ASN A 1 199 ? -5.708 -2.378 13.475 1.00 93.62 199 ASN A O 1
ATOM 1575 N N . LEU A 1 200 ? -5.461 -3.522 15.373 1.00 93.75 200 LEU A N 1
ATOM 1576 C CA . LEU A 1 200 ? -4.526 -4.483 14.777 1.00 93.75 200 LEU A CA 1
ATOM 1577 C C . LEU A 1 200 ? -5.178 -5.316 13.659 1.00 93.75 200 LEU A C 1
ATOM 1579 O O . LEU A 1 200 ? -4.523 -5.658 12.678 1.00 93.75 200 LEU A O 1
ATOM 1583 N N . LEU A 1 201 ? -6.463 -5.651 13.813 1.00 94.00 201 LEU A N 1
ATOM 1584 C CA . LEU A 1 201 ? -7.229 -6.413 12.827 1.00 94.00 201 LEU A CA 1
ATOM 1585 C C . LEU A 1 201 ? -7.730 -5.546 11.661 1.00 94.00 201 LEU A C 1
ATOM 1587 O O . LEU A 1 201 ? -7.827 -6.047 10.543 1.00 94.00 201 LEU A O 1
ATOM 1591 N N . SER A 1 202 ? -8.069 -4.277 11.899 1.00 94.31 202 SER A N 1
ATOM 1592 C CA . SER A 1 202 ? -8.613 -3.386 10.873 1.00 94.31 202 SER A CA 1
ATOM 1593 C C . SER A 1 202 ? -7.550 -3.016 9.844 1.00 94.31 202 SER A C 1
ATOM 1595 O O . SER A 1 202 ? -7.870 -3.000 8.664 1.00 94.31 202 SER A O 1
ATOM 1597 N N . VAL A 1 203 ? -6.282 -2.857 10.235 1.00 89.50 203 VAL A N 1
ATOM 1598 C CA . VAL A 1 203 ? -5.175 -2.517 9.318 1.00 89.50 203 VAL A CA 1
ATOM 1599 C C . VAL A 1 203 ? -5.060 -3.450 8.099 1.00 89.50 203 VAL A C 1
ATOM 1601 O O . VAL A 1 203 ? -5.144 -2.951 6.976 1.00 89.50 203 VAL A O 1
ATOM 1604 N N . PRO A 1 204 ? -4.903 -4.784 8.233 1.00 87.50 204 PRO A N 1
ATOM 1605 C CA . PRO A 1 204 ? -4.832 -5.657 7.060 1.00 87.50 204 PRO A CA 1
ATOM 1606 C C . PRO A 1 204 ? -6.133 -5.653 6.242 1.00 87.50 204 PRO A C 1
ATOM 1608 O O . PRO A 1 204 ? -6.083 -5.741 5.018 1.00 87.50 204 PRO A O 1
ATOM 1611 N N . LEU A 1 205 ? -7.297 -5.499 6.884 1.00 91.62 205 LEU A N 1
ATOM 1612 C CA . LEU A 1 205 ? -8.583 -5.420 6.179 1.00 91.62 205 LEU A CA 1
ATOM 1613 C C . LEU A 1 205 ? -8.722 -4.122 5.370 1.00 91.62 205 LEU A C 1
ATOM 1615 O O . LEU A 1 205 ? -9.217 -4.155 4.245 1.00 91.62 205 LEU A O 1
ATOM 1619 N N . VAL A 1 206 ? -8.253 -2.998 5.916 1.00 90.00 206 VAL A N 1
ATOM 1620 C CA . VAL A 1 206 ? -8.180 -1.699 5.235 1.00 90.00 206 VAL A CA 1
ATOM 1621 C C . VAL A 1 206 ? -7.328 -1.818 3.985 1.00 90.00 206 VAL A C 1
ATOM 1623 O O . VAL A 1 206 ? -7.779 -1.398 2.928 1.00 90.00 206 VAL A O 1
ATOM 1626 N N . TRP A 1 207 ? -6.155 -2.452 4.069 1.00 87.19 207 TRP A N 1
ATOM 1627 C CA . TRP A 1 207 ? -5.284 -2.662 2.909 1.00 87.19 207 TRP A CA 1
ATOM 1628 C C . TRP A 1 207 ? -5.926 -3.528 1.824 1.00 87.19 207 TRP A C 1
ATOM 1630 O O . TRP A 1 207 ? -5.824 -3.193 0.645 1.00 87.19 207 TRP A O 1
ATOM 1640 N N . VAL A 1 208 ? -6.632 -4.598 2.202 1.00 89.69 208 VAL A N 1
ATOM 1641 C CA . VAL A 1 208 ? -7.372 -5.438 1.245 1.00 89.69 208 VAL A CA 1
ATOM 1642 C C . VAL A 1 208 ? -8.450 -4.624 0.528 1.00 89.69 208 VAL A C 1
ATOM 1644 O O . VAL A 1 208 ? -8.534 -4.654 -0.701 1.00 89.69 208 VAL A O 1
ATOM 1647 N N . ILE A 1 209 ? -9.253 -3.857 1.269 1.00 91.06 209 ILE A N 1
ATOM 1648 C CA . ILE A 1 209 ? -10.318 -3.029 0.687 1.00 91.06 209 ILE A CA 1
ATOM 1649 C C . ILE A 1 209 ? -9.729 -1.917 -0.175 1.00 91.06 209 ILE A C 1
ATOM 1651 O O . ILE A 1 209 ? -10.187 -1.711 -1.295 1.00 91.06 209 ILE A O 1
ATOM 1655 N N . PHE A 1 210 ? -8.696 -1.237 0.315 1.00 90.31 210 PHE A N 1
ATOM 1656 C CA . PHE A 1 210 ? -7.997 -0.183 -0.405 1.00 90.31 210 PHE A CA 1
ATOM 1657 C C . PHE A 1 210 ? -7.443 -0.704 -1.733 1.00 90.31 210 PHE A C 1
ATOM 1659 O O . PHE A 1 210 ? -7.739 -0.131 -2.776 1.00 90.31 210 PHE A O 1
ATOM 1666 N N . SER A 1 211 ? -6.710 -1.823 -1.716 1.00 85.50 211 SER A N 1
ATOM 1667 C CA . SER A 1 211 ? -6.157 -2.449 -2.922 1.00 85.50 211 SER A CA 1
ATOM 1668 C C . SER A 1 211 ? -7.261 -2.854 -3.902 1.00 85.50 211 SER A C 1
ATOM 1670 O O . SER A 1 211 ? -7.182 -2.536 -5.088 1.00 85.50 211 SER A O 1
ATOM 1672 N N . THR A 1 212 ? -8.346 -3.450 -3.396 1.00 89.62 212 THR A N 1
ATOM 1673 C CA . THR A 1 212 ? -9.501 -3.842 -4.215 1.00 89.62 212 THR A CA 1
ATOM 1674 C C . THR A 1 212 ? -10.134 -2.629 -4.897 1.00 89.62 212 THR A C 1
ATOM 1676 O O . THR A 1 212 ? -10.347 -2.646 -6.107 1.00 89.62 212 THR A O 1
ATOM 1679 N N . VAL A 1 213 ? -10.396 -1.5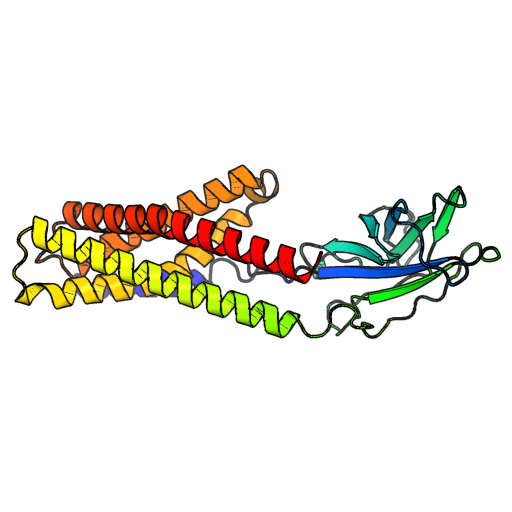47 -4.159 1.00 88.94 213 VAL A N 1
ATOM 1680 C CA . VAL A 1 213 ? -10.997 -0.327 -4.719 1.00 88.94 213 VAL A CA 1
ATOM 1681 C C . VAL A 1 213 ? -10.036 0.374 -5.681 1.00 88.94 213 VAL A C 1
ATOM 1683 O O . VAL A 1 213 ? -10.458 0.821 -6.746 1.00 88.94 213 VAL A O 1
ATOM 1686 N N . TYR A 1 214 ? -8.746 0.439 -5.349 1.00 88.56 214 TYR A N 1
ATOM 1687 C CA . TYR A 1 214 ? -7.732 1.073 -6.191 1.00 88.56 214 TYR A CA 1
ATOM 1688 C C . TYR A 1 214 ? -7.482 0.298 -7.494 1.00 88.56 214 TYR A C 1
ATOM 1690 O O . TYR A 1 214 ? -7.126 0.892 -8.507 1.00 88.56 214 TYR A O 1
ATOM 1698 N N . SER A 1 215 ? -7.731 -1.015 -7.512 1.00 85.69 215 SER A N 1
ATOM 1699 C CA . SER A 1 215 ? -7.636 -1.848 -8.721 1.00 85.69 215 SER A CA 1
ATOM 1700 C C . SER A 1 215 ? -8.775 -1.633 -9.730 1.00 85.69 215 SER A C 1
ATOM 1702 O O . SER A 1 215 ? -8.693 -2.114 -10.861 1.00 85.69 215 SER A O 1
ATOM 1704 N N . LEU A 1 216 ? -9.840 -0.909 -9.358 1.00 87.06 216 LEU A N 1
ATOM 1705 C CA . LEU A 1 216 ? -10.967 -0.659 -10.255 1.00 87.06 216 LEU A CA 1
ATOM 1706 C C . LEU A 1 216 ? -10.532 0.181 -11.472 1.00 87.06 216 LEU A C 1
ATOM 1708 O O . LEU A 1 216 ? -9.777 1.142 -11.305 1.00 87.06 216 LEU A O 1
ATOM 1712 N N . PRO A 1 217 ? -11.072 -0.078 -12.683 1.00 86.81 217 PRO A N 1
ATOM 1713 C CA . PRO A 1 217 ? -10.694 0.659 -13.895 1.00 86.81 217 PRO A CA 1
ATOM 1714 C C . PRO A 1 217 ? -10.816 2.182 -13.758 1.00 86.81 217 PRO A C 1
ATOM 1716 O O . PRO A 1 217 ? -9.971 2.928 -14.247 1.00 86.81 217 PRO A O 1
ATOM 1719 N N . TYR A 1 218 ? -11.842 2.650 -13.040 1.00 85.31 218 TYR A N 1
ATOM 1720 C CA . TYR A 1 218 ? -12.027 4.071 -12.745 1.00 85.31 218 TYR A CA 1
ATOM 1721 C C . TYR A 1 218 ? -10.857 4.657 -11.939 1.00 85.31 218 TYR A C 1
ATOM 1723 O O . TYR A 1 218 ? -10.361 5.730 -12.277 1.00 85.31 218 TYR A O 1
ATOM 1731 N N . ALA A 1 219 ? -10.396 3.948 -10.904 1.00 83.38 219 ALA A N 1
ATOM 1732 C CA . ALA A 1 219 ? -9.305 4.408 -10.053 1.00 83.38 219 ALA A CA 1
ATOM 1733 C C . ALA A 1 219 ? -7.964 4.432 -10.799 1.00 83.38 219 ALA A C 1
ATOM 1735 O O . ALA A 1 219 ? -7.179 5.353 -10.602 1.00 83.38 219 ALA A O 1
ATOM 1736 N N . GLN A 1 220 ? -7.749 3.479 -11.709 1.00 84.50 220 GLN A N 1
ATOM 1737 C CA . GLN A 1 220 ? -6.578 3.444 -12.589 1.00 84.50 220 GLN A CA 1
ATOM 1738 C C . GLN A 1 220 ? -6.599 4.568 -13.638 1.00 84.50 220 GLN A C 1
ATOM 1740 O O . GLN A 1 220 ? -5.565 5.153 -13.941 1.00 84.50 220 GLN A O 1
ATOM 1745 N N . THR A 1 221 ? -7.782 4.911 -14.163 1.00 83.75 221 THR A N 1
ATOM 1746 C CA . THR A 1 221 ? -7.940 5.989 -15.158 1.00 83.75 221 THR A CA 1
ATOM 1747 C C . THR A 1 221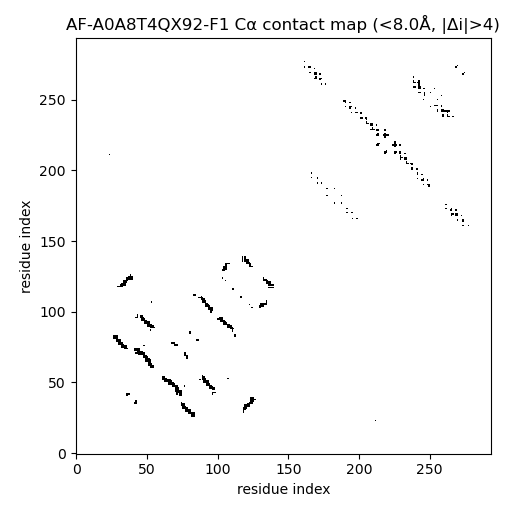 ? -7.726 7.375 -14.539 1.00 83.75 221 THR A C 1
ATOM 1749 O O . THR A 1 221 ? -7.167 8.264 -15.178 1.00 83.75 221 THR A O 1
ATOM 1752 N N . TYR A 1 222 ? -8.156 7.568 -13.289 1.00 86.69 222 TYR A N 1
ATOM 1753 C CA . TYR A 1 222 ? -8.045 8.835 -12.565 1.00 86.69 222 TYR A CA 1
ATOM 1754 C C . TYR A 1 222 ? -7.275 8.631 -11.253 1.00 86.69 222 TYR A C 1
ATOM 1756 O O . TYR A 1 222 ? -7.904 8.559 -10.199 1.00 86.69 222 TYR A O 1
ATOM 1764 N N . PRO A 1 223 ? -5.931 8.568 -11.266 1.00 77.31 223 PRO A N 1
ATOM 1765 C CA . PRO A 1 223 ? -5.142 8.053 -10.142 1.00 77.31 223 PRO A CA 1
ATOM 1766 C C . PRO A 1 223 ? -5.346 8.831 -8.837 1.00 77.31 223 PRO A C 1
ATOM 1768 O O . PRO A 1 223 ? -5.509 8.229 -7.780 1.00 77.31 223 PRO A O 1
ATOM 1771 N N . LEU A 1 224 ? -5.426 10.165 -8.891 1.00 80.69 224 LEU A N 1
ATOM 1772 C CA . LEU A 1 224 ? -5.664 10.987 -7.695 1.00 80.69 224 LEU A CA 1
ATOM 1773 C C . LEU A 1 224 ? -7.074 10.783 -7.120 1.00 80.69 224 LEU A C 1
ATOM 1775 O O . LEU A 1 224 ? -7.241 10.607 -5.913 1.00 80.69 224 LEU A O 1
ATOM 1779 N N . SER A 1 225 ? -8.096 10.790 -7.978 1.00 84.38 225 SER A N 1
ATOM 1780 C CA . SER A 1 225 ? -9.489 10.575 -7.565 1.00 84.38 225 SER A CA 1
ATOM 1781 C C . SER A 1 225 ? -9.726 9.137 -7.105 1.00 84.38 225 SER A C 1
ATOM 1783 O O . SER A 1 225 ? -10.445 8.913 -6.137 1.00 84.38 225 SER A O 1
ATOM 1785 N N . GLY A 1 226 ? -9.083 8.175 -7.764 1.00 83.00 226 GLY A N 1
ATOM 1786 C CA . GLY A 1 226 ? -9.069 6.761 -7.420 1.00 83.00 226 GLY A CA 1
ATOM 1787 C C . GLY A 1 226 ? -8.423 6.498 -6.070 1.00 83.00 226 GLY A C 1
ATOM 1788 O O . GLY A 1 226 ? -9.005 5.794 -5.249 1.00 83.00 226 GLY A O 1
ATOM 1789 N N . LEU A 1 227 ? -7.268 7.118 -5.811 1.00 83.31 227 LEU A N 1
ATOM 1790 C CA . LEU A 1 227 ? -6.583 7.066 -4.521 1.00 83.31 227 LEU A CA 1
ATOM 1791 C C . LEU A 1 227 ? -7.475 7.603 -3.399 1.00 83.31 227 LEU A C 1
ATOM 1793 O O . LEU A 1 227 ? -7.651 6.944 -2.376 1.00 83.31 227 LEU A O 1
ATOM 1797 N N . LEU A 1 228 ? -8.068 8.784 -3.603 1.00 84.25 228 LEU A N 1
ATOM 1798 C CA . LEU A 1 228 ? -8.952 9.405 -2.619 1.00 84.25 228 LEU A CA 1
ATOM 1799 C C . LEU A 1 228 ? -10.199 8.550 -2.372 1.00 84.25 228 LEU A C 1
ATOM 1801 O O . LEU A 1 228 ? -10.595 8.367 -1.223 1.00 84.25 228 LEU A O 1
ATOM 1805 N N . LEU A 1 229 ? -10.797 7.990 -3.426 1.00 88.00 229 LEU A N 1
ATOM 1806 C CA . LEU A 1 229 ? -11.943 7.091 -3.318 1.00 88.00 229 LEU A CA 1
ATOM 1807 C C . LEU A 1 229 ? -11.595 5.821 -2.529 1.00 88.00 229 LEU A C 1
ATOM 1809 O O . LEU A 1 229 ? -12.339 5.452 -1.619 1.00 88.00 229 LEU A O 1
ATOM 1813 N N . ALA A 1 230 ? -10.471 5.176 -2.857 1.00 88.12 230 ALA A N 1
ATOM 1814 C CA . ALA A 1 230 ? -9.986 3.988 -2.160 1.00 88.12 230 ALA A CA 1
ATOM 1815 C C . ALA A 1 230 ? -9.772 4.268 -0.672 1.00 88.12 230 ALA A C 1
ATOM 1817 O O . ALA A 1 230 ? -10.290 3.522 0.157 1.00 88.12 230 ALA A O 1
ATOM 1818 N N . LEU A 1 231 ? -9.115 5.387 -0.350 1.00 88.56 231 LEU A N 1
ATOM 1819 C CA . LEU A 1 231 ? -8.884 5.841 1.019 1.00 88.56 231 LEU A CA 1
ATOM 1820 C C . LEU A 1 231 ? -10.202 6.083 1.765 1.00 88.56 231 LEU A C 1
ATOM 1822 O O . LEU A 1 231 ? -10.405 5.548 2.851 1.00 88.56 231 LEU A O 1
ATOM 1826 N N . VAL A 1 232 ? -11.134 6.850 1.190 1.00 88.56 232 VAL A N 1
ATOM 1827 C CA . VAL A 1 232 ? -12.416 7.162 1.847 1.00 88.56 232 VAL A CA 1
ATOM 1828 C C . VAL A 1 232 ? -13.221 5.894 2.128 1.00 88.56 232 VAL A C 1
ATOM 1830 O O . VAL A 1 232 ? -13.786 5.757 3.216 1.00 88.56 232 VAL A O 1
ATOM 1833 N N . ILE A 1 233 ? -13.280 4.958 1.176 1.00 92.25 233 ILE A N 1
ATOM 1834 C CA . ILE A 1 233 ? -14.026 3.705 1.345 1.00 92.25 233 ILE A CA 1
ATOM 1835 C C . ILE A 1 233 ? -13.369 2.816 2.406 1.00 92.25 233 ILE A C 1
ATOM 1837 O O . ILE A 1 233 ? -14.075 2.304 3.280 1.00 92.25 233 ILE A O 1
ATOM 1841 N N . SER A 1 234 ? -12.045 2.646 2.367 1.00 93.00 234 SER A N 1
ATOM 1842 C CA . SER A 1 234 ? -11.330 1.789 3.316 1.00 93.00 234 SER A CA 1
ATOM 1843 C C . SER A 1 234 ? -11.391 2.333 4.748 1.00 93.00 234 SER A C 1
ATOM 1845 O O . SER A 1 234 ? -11.672 1.576 5.677 1.00 93.00 234 SER A O 1
ATOM 1847 N N . GLU A 1 235 ? -11.235 3.646 4.930 1.00 89.19 235 GLU A N 1
ATOM 1848 C CA . GLU A 1 235 ? -11.347 4.312 6.236 1.00 89.19 235 GLU A CA 1
ATOM 1849 C C . GLU A 1 235 ? -12.780 4.269 6.782 1.00 89.19 235 GLU A C 1
ATOM 1851 O O . GLU A 1 235 ? -13.009 3.969 7.955 1.00 89.19 235 GLU A O 1
ATOM 1856 N N . THR A 1 236 ? -13.783 4.491 5.922 1.00 93.38 236 THR A N 1
ATOM 1857 C CA . THR A 1 236 ? -15.196 4.372 6.322 1.00 93.38 236 THR A CA 1
ATOM 1858 C C . THR A 1 236 ? -15.512 2.952 6.787 1.00 93.38 236 THR A C 1
ATOM 1860 O O . THR A 1 236 ? -16.230 2.767 7.773 1.00 93.38 236 THR A O 1
ATOM 1863 N N . PHE A 1 237 ? -14.965 1.938 6.110 1.00 95.38 237 PHE A N 1
ATOM 1864 C CA . PHE A 1 237 ? -15.107 0.552 6.535 1.00 95.38 237 PHE A CA 1
ATOM 1865 C C . PHE A 1 237 ? -14.479 0.305 7.913 1.00 95.38 237 PHE A C 1
ATOM 1867 O O . PHE A 1 237 ? -15.161 -0.251 8.778 1.00 95.38 237 PHE A O 1
ATOM 1874 N N . ALA A 1 238 ? -13.229 0.732 8.136 1.00 94.75 238 ALA A N 1
ATOM 1875 C CA . ALA A 1 238 ? -12.540 0.566 9.420 1.00 94.75 238 ALA A CA 1
ATOM 1876 C C . ALA A 1 238 ? -13.334 1.200 10.562 1.00 94.75 238 ALA A C 1
ATOM 1878 O O . ALA A 1 238 ? -13.675 0.526 11.535 1.00 94.75 238 ALA A O 1
ATOM 1879 N N . PHE A 1 239 ? -13.746 2.453 10.373 1.00 96.56 239 PHE A N 1
ATOM 1880 C CA . PHE A 1 239 ? -14.580 3.197 11.308 1.00 96.56 239 PHE A CA 1
ATOM 1881 C C . PHE A 1 239 ? -15.863 2.442 11.691 1.00 96.56 239 PHE A C 1
ATOM 1883 O O . PHE A 1 239 ? -16.197 2.299 12.873 1.00 96.56 239 PHE A O 1
ATOM 1890 N N . VAL A 1 240 ? -16.602 1.930 10.702 1.00 96.75 240 VAL A N 1
ATOM 1891 C CA . VAL A 1 240 ? -17.847 1.192 10.954 1.00 96.75 240 VAL A CA 1
ATOM 1892 C C . VAL A 1 240 ? -17.560 -0.128 11.677 1.00 96.75 240 VAL A C 1
ATOM 1894 O O . VAL A 1 240 ? -18.219 -0.433 12.677 1.00 96.75 240 VAL A O 1
ATOM 1897 N N . LEU A 1 241 ? -16.575 -0.899 11.206 1.00 96.62 241 LEU A N 1
ATOM 1898 C CA . LEU A 1 241 ? -16.175 -2.177 11.796 1.00 96.62 241 LEU A CA 1
ATOM 1899 C C . LEU A 1 241 ? -15.787 -2.008 13.272 1.00 96.62 241 LEU A C 1
ATOM 1901 O O . LEU A 1 241 ? -16.311 -2.705 14.147 1.00 96.62 241 LEU A O 1
ATOM 1905 N N . GLU A 1 242 ? -14.914 -1.049 13.558 1.00 97.25 242 GLU A N 1
ATOM 1906 C CA . GLU A 1 242 ? -14.438 -0.734 14.899 1.00 97.25 242 GLU A CA 1
ATOM 1907 C C . GLU A 1 242 ? -15.573 -0.303 15.820 1.00 97.25 242 GLU A C 1
ATOM 1909 O O . GLU A 1 242 ? -15.716 -0.848 16.918 1.00 97.25 242 GLU A O 1
ATOM 1914 N N . ALA A 1 243 ? -16.435 0.617 15.376 1.00 98.06 243 ALA A N 1
ATOM 1915 C CA . ALA A 1 243 ? -17.584 1.062 16.156 1.00 98.06 243 ALA A CA 1
ATOM 1916 C C . ALA A 1 243 ? -18.491 -0.114 16.564 1.00 98.06 243 ALA A C 1
ATOM 1918 O O . ALA A 1 243 ? -18.909 -0.209 17.729 1.00 98.06 243 ALA A O 1
ATOM 1919 N N . PHE A 1 244 ? -18.765 -1.040 15.638 1.00 98.00 244 PHE A N 1
ATOM 1920 C CA . PHE A 1 244 ? -19.574 -2.227 15.913 1.00 98.00 244 PHE A CA 1
ATOM 1921 C C . PHE A 1 244 ? -18.894 -3.196 16.883 1.00 98.00 244 PHE A C 1
ATOM 1923 O O . PHE A 1 244 ? -19.539 -3.654 17.832 1.00 98.00 244 PHE A O 1
ATOM 1930 N N . VAL A 1 245 ? -17.604 -3.487 16.699 1.00 97.75 245 VAL A N 1
ATOM 1931 C CA . VAL A 1 245 ? -16.848 -4.392 17.580 1.00 97.75 245 VAL A CA 1
ATOM 1932 C C . VAL A 1 245 ? -16.723 -3.804 18.987 1.00 97.75 245 VAL A C 1
ATOM 1934 O O . VAL A 1 245 ? -17.035 -4.483 19.972 1.00 97.75 245 VAL A O 1
ATOM 1937 N N . ILE A 1 246 ? -16.374 -2.519 19.103 1.00 97.94 246 ILE A N 1
ATOM 1938 C CA . ILE A 1 246 ? -16.315 -1.799 20.381 1.00 97.94 246 ILE A CA 1
ATOM 1939 C C . ILE A 1 246 ? -17.663 -1.890 21.095 1.00 97.94 246 ILE A C 1
ATOM 1941 O O . ILE A 1 246 ? -17.705 -2.271 22.269 1.00 97.94 246 ILE A O 1
ATOM 1945 N N . TYR A 1 247 ? -18.769 -1.586 20.404 1.00 98.12 247 TYR A N 1
ATOM 1946 C CA . TYR A 1 247 ? -20.113 -1.713 20.967 1.00 98.12 247 TYR A CA 1
ATOM 1947 C C . TYR A 1 247 ? -20.406 -3.142 21.429 1.00 98.12 247 TYR A C 1
ATOM 1949 O O . TYR A 1 247 ? -20.840 -3.339 22.563 1.00 98.12 247 TYR A O 1
ATOM 1957 N N . PHE A 1 248 ? -20.150 -4.144 20.591 1.00 96.94 248 PHE A N 1
ATOM 1958 C CA . PHE A 1 248 ? -20.519 -5.527 20.873 1.00 96.94 248 PHE A CA 1
ATOM 1959 C C . PHE A 1 248 ? -19.835 -6.068 22.136 1.00 96.94 248 PHE A C 1
ATOM 1961 O O . PHE A 1 248 ? -20.511 -6.586 23.035 1.00 96.94 248 PHE A O 1
ATOM 1968 N N . PHE A 1 249 ? -18.516 -5.886 22.251 1.00 97.31 249 PHE A N 1
ATOM 1969 C CA . PHE A 1 249 ? -17.743 -6.363 23.402 1.00 97.31 249 PHE A CA 1
ATOM 1970 C C . PHE A 1 249 ? -17.923 -5.493 24.654 1.00 97.31 249 PHE A C 1
ATOM 1972 O O . PHE A 1 249 ? -17.737 -5.977 25.772 1.00 97.31 249 PHE A O 1
ATOM 1979 N N . ASN A 1 250 ? -18.363 -4.237 24.503 1.00 97.62 250 ASN A N 1
ATOM 1980 C CA . ASN A 1 250 ? -18.460 -3.276 25.605 1.00 97.62 250 ASN A CA 1
ATOM 1981 C C . ASN A 1 250 ? -19.864 -2.670 25.779 1.00 97.62 250 ASN A C 1
ATOM 1983 O O . ASN A 1 250 ? -20.009 -1.597 26.367 1.00 97.62 250 ASN A O 1
ATOM 1987 N N . LYS A 1 251 ? -20.921 -3.383 25.372 1.00 96.81 251 LYS A N 1
ATOM 1988 C CA . LYS A 1 251 ? -22.323 -2.910 25.420 1.00 96.81 251 LYS A CA 1
ATOM 1989 C C . LYS A 1 251 ? -22.841 -2.511 26.806 1.00 96.81 251 LYS A C 1
ATOM 1991 O O . LYS A 1 251 ? -23.847 -1.823 26.922 1.00 96.81 251 LYS A O 1
ATOM 1996 N N . LYS A 1 252 ? -22.181 -2.968 27.879 1.00 96.88 252 LYS A N 1
ATOM 1997 C CA . LYS A 1 252 ? -22.494 -2.572 29.268 1.00 96.88 252 LYS A CA 1
ATOM 1998 C C . LYS A 1 252 ? -21.939 -1.187 29.632 1.00 96.88 252 LYS A C 1
ATOM 2000 O O . LYS A 1 252 ? -22.331 -0.634 30.655 1.00 96.88 252 LYS A O 1
ATOM 2005 N N . LEU A 1 253 ? -20.980 -0.680 28.859 1.00 96.75 253 LEU A N 1
ATOM 2006 C CA . LEU A 1 253 ? -20.274 0.582 29.094 1.00 96.75 253 LEU A CA 1
ATOM 2007 C C . LEU A 1 253 ? -20.648 1.642 28.057 1.00 96.75 253 LEU A C 1
ATOM 2009 O O . LEU A 1 253 ? -20.829 2.805 28.419 1.00 96.75 253 LEU A O 1
ATOM 2013 N N . PHE A 1 254 ? -20.794 1.241 26.793 1.00 97.06 254 PHE A N 1
ATOM 2014 C CA . PHE A 1 254 ? -21.076 2.147 25.684 1.00 97.06 254 PHE A CA 1
ATOM 2015 C C . PHE A 1 254 ? -22.419 1.831 25.032 1.00 97.06 254 PHE A C 1
ATOM 2017 O O . PHE A 1 254 ? -22.746 0.676 24.762 1.00 97.06 254 PHE A O 1
ATOM 2024 N N . SER A 1 255 ? -23.184 2.886 24.751 1.00 97.56 255 SER A N 1
ATOM 2025 C CA . SER A 1 255 ? -24.251 2.825 23.756 1.00 97.56 255 SER A CA 1
ATOM 2026 C C . SER A 1 255 ? -23.639 2.779 22.356 1.00 97.56 255 SER A C 1
ATOM 2028 O O . SER A 1 255 ? -22.498 3.201 22.169 1.00 97.56 255 SER A O 1
ATOM 2030 N N . LEU A 1 256 ? -24.412 2.331 21.363 1.00 97.31 256 LEU A N 1
ATOM 2031 C CA . LEU A 1 256 ? -23.966 2.288 19.968 1.00 97.31 256 LEU A CA 1
ATOM 2032 C C . LEU A 1 256 ? -23.435 3.655 19.507 1.00 97.31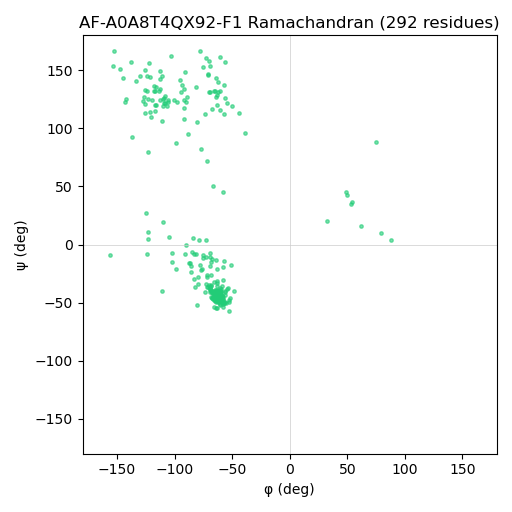 256 LEU A C 1
ATOM 2034 O O . LEU A 1 256 ? -22.315 3.754 19.024 1.00 97.31 256 LEU A O 1
ATOM 2038 N N . GLN A 1 257 ? -24.188 4.724 19.781 1.00 97.75 257 GLN A N 1
ATOM 2039 C CA . GLN A 1 257 ? -23.789 6.098 19.465 1.00 97.75 257 GLN A CA 1
ATOM 2040 C C . GLN A 1 257 ? -22.436 6.485 20.089 1.00 97.75 257 GLN A C 1
ATOM 2042 O O . GLN A 1 257 ? -21.629 7.141 19.437 1.00 97.75 257 GLN A O 1
ATOM 2047 N N . LYS A 1 258 ? -22.158 6.074 21.337 1.00 97.31 258 LYS A N 1
ATOM 2048 C CA . LYS A 1 258 ? -20.861 6.340 21.981 1.00 97.31 258 LYS A CA 1
ATOM 2049 C C . LYS A 1 258 ? -19.727 5.556 21.331 1.00 97.31 258 LYS A C 1
ATOM 2051 O O . LYS A 1 258 ? -18.630 6.092 21.249 1.00 97.31 258 LYS A O 1
ATOM 2056 N N . SER A 1 259 ? -19.973 4.331 20.872 1.00 98.19 259 SER A N 1
ATOM 2057 C CA . SER A 1 259 ? -18.963 3.553 20.150 1.00 98.19 259 SER A CA 1
ATOM 2058 C C . SER A 1 259 ? -18.616 4.171 18.797 1.00 98.19 259 SER A C 1
ATOM 2060 O O . SER A 1 259 ? -17.439 4.254 18.472 1.00 98.19 259 SER A O 1
ATOM 2062 N N . PHE A 1 260 ? -19.612 4.676 18.059 1.00 98.06 260 PHE A N 1
ATOM 2063 C CA . PHE A 1 260 ? -19.380 5.436 16.825 1.00 98.06 260 PHE A CA 1
ATOM 2064 C C . PHE A 1 260 ? -18.585 6.715 17.095 1.00 98.06 260 PHE A C 1
ATOM 2066 O O . PHE A 1 260 ? -17.589 6.968 16.431 1.00 98.06 260 PHE A O 1
ATOM 2073 N N . TRP A 1 261 ? -18.950 7.489 18.122 1.00 97.94 261 TRP A N 1
ATOM 2074 C CA . TRP A 1 261 ? -18.149 8.650 18.522 1.00 97.94 261 TRP A CA 1
ATOM 2075 C C . TRP A 1 261 ? -16.718 8.275 18.912 1.00 97.94 261 TRP A C 1
ATOM 2077 O O . TRP A 1 261 ? -15.791 9.002 18.575 1.00 97.94 261 TRP A O 1
ATOM 2087 N N . LEU A 1 262 ? -16.533 7.159 19.622 1.00 97.62 262 LEU A N 1
ATOM 2088 C CA . LEU A 1 262 ? -15.213 6.695 20.031 1.00 97.62 262 LEU A CA 1
ATOM 2089 C C . LEU A 1 262 ? -14.353 6.335 18.816 1.00 97.62 262 LEU A C 1
ATOM 2091 O O . LEU A 1 262 ? -13.285 6.914 18.668 1.00 97.62 262 LEU A O 1
ATOM 2095 N N . SER A 1 263 ? -14.832 5.451 17.936 1.00 97.75 263 SER A N 1
ATOM 2096 C CA . SER A 1 263 ? -14.094 5.064 16.724 1.00 97.75 263 SER A CA 1
ATOM 2097 C C . SER A 1 263 ? -13.851 6.262 15.800 1.00 97.75 263 SER A C 1
ATOM 2099 O O . SER A 1 263 ? -12.747 6.429 15.298 1.00 97.75 263 SER A O 1
ATOM 2101 N N . GLY A 1 264 ? -14.825 7.164 15.648 1.00 97.00 264 GLY A N 1
ATOM 2102 C CA . GLY A 1 264 ? -14.666 8.353 14.806 1.00 97.00 264 GLY A CA 1
ATOM 2103 C C . GLY A 1 264 ? -13.587 9.304 15.319 1.00 97.00 264 GLY A C 1
ATOM 2104 O O . GLY A 1 264 ? -12.797 9.817 14.537 1.00 97.00 264 GLY A O 1
ATOM 2105 N N . MET A 1 265 ? -13.509 9.517 16.636 1.00 97.56 265 MET A N 1
ATOM 2106 C CA . MET A 1 265 ? -12.454 10.347 17.228 1.00 97.56 265 MET A CA 1
ATOM 2107 C C . MET A 1 265 ? -11.085 9.670 17.190 1.00 97.56 265 MET A C 1
ATOM 2109 O O . MET A 1 265 ? -10.089 10.354 16.992 1.00 97.56 265 MET A O 1
ATOM 2113 N N . ILE A 1 266 ? -11.032 8.351 17.380 1.00 96.25 266 ILE A N 1
ATOM 2114 C CA . ILE A 1 266 ? -9.794 7.571 17.293 1.00 96.25 266 ILE A CA 1
ATOM 2115 C C . ILE A 1 266 ? -9.226 7.657 15.869 1.00 96.25 266 ILE A C 1
ATOM 2117 O O . ILE A 1 266 ? -8.116 8.156 15.712 1.00 96.25 266 ILE A O 1
ATOM 2121 N N . ASN A 1 267 ? -10.019 7.312 14.848 1.00 93.56 267 ASN A N 1
ATOM 2122 C CA . ASN A 1 267 ? -9.598 7.380 13.444 1.00 93.56 267 ASN A CA 1
ATOM 2123 C C . ASN A 1 267 ? -9.231 8.803 13.011 1.00 93.56 267 ASN A C 1
ATOM 2125 O O . ASN A 1 267 ? -8.196 9.008 12.389 1.00 93.56 267 ASN A O 1
ATOM 2129 N N . LEU A 1 268 ? -10.022 9.814 13.391 1.00 92.94 268 LEU A N 1
ATOM 2130 C CA . LEU A 1 268 ? -9.714 11.208 13.057 1.00 92.94 268 LEU A CA 1
ATOM 2131 C C . LEU A 1 268 ? -8.370 11.658 13.650 1.00 92.94 268 LEU A C 1
ATOM 2133 O O . LEU A 1 268 ? -7.587 12.321 12.971 1.00 92.94 268 LEU A O 1
ATOM 2137 N N . MET A 1 269 ? -8.093 11.308 14.909 1.00 93.75 269 MET A N 1
ATOM 2138 C CA . MET A 1 269 ? -6.830 11.667 15.556 1.00 93.75 269 MET A CA 1
ATOM 2139 C C . MET A 1 269 ? -5.648 10.911 14.948 1.00 93.75 269 MET A C 1
ATOM 2141 O O . MET A 1 269 ? -4.608 11.528 14.722 1.00 93.75 269 MET A O 1
ATOM 2145 N N . SER A 1 270 ? -5.810 9.620 14.643 1.00 90.06 270 SER A N 1
ATOM 2146 C CA . SER A 1 270 ? -4.815 8.822 13.916 1.00 90.06 270 SER A CA 1
ATOM 2147 C C . SER A 1 270 ? -4.532 9.387 12.532 1.00 90.06 270 SER A C 1
ATOM 2149 O O . SER A 1 270 ? -3.373 9.507 12.159 1.00 90.06 270 SER A O 1
ATOM 2151 N N . PHE A 1 271 ? -5.559 9.805 11.796 1.00 85.81 271 PHE A N 1
ATOM 2152 C CA . PHE A 1 271 ? -5.404 10.386 10.467 1.00 85.81 271 PHE A CA 1
ATOM 2153 C C . PHE A 1 271 ? -4.641 11.716 10.512 1.00 85.81 271 PHE A C 1
ATOM 2155 O O . PHE A 1 271 ? -3.672 11.900 9.778 1.00 85.81 271 PHE A O 1
ATOM 2162 N N . ILE A 1 272 ? -5.023 12.632 11.411 1.00 85.25 272 ILE A N 1
ATOM 2163 C CA . ILE A 1 272 ? -4.365 13.943 11.537 1.00 85.25 272 ILE A CA 1
ATOM 2164 C C . ILE A 1 272 ? -2.916 13.778 12.007 1.00 85.25 272 ILE A C 1
ATOM 2166 O O . ILE A 1 272 ? -1.994 14.296 11.379 1.00 85.25 272 ILE A O 1
ATOM 2170 N N . LEU A 1 273 ? -2.699 13.068 13.117 1.00 84.81 273 LEU A N 1
ATOM 2171 C CA . LEU A 1 273 ? -1.365 12.933 13.704 1.00 84.81 273 LEU A CA 1
ATOM 2172 C C . LEU A 1 273 ? -0.477 12.000 12.883 1.00 84.81 273 LEU A C 1
ATOM 2174 O O . LEU A 1 273 ? 0.689 12.316 12.666 1.00 84.81 273 LEU A O 1
ATOM 2178 N N . GLY A 1 274 ? -1.024 10.892 12.388 1.00 78.31 274 GLY A N 1
ATOM 2179 C CA . GLY A 1 274 ? -0.334 9.969 11.492 1.00 78.31 274 GLY A CA 1
ATOM 2180 C C . GLY A 1 274 ? 0.058 10.640 10.179 1.00 78.31 274 GLY A C 1
ATOM 2181 O O . GLY A 1 274 ? 1.200 10.495 9.754 1.00 78.31 274 GLY A O 1
ATOM 2182 N N . GLY A 1 275 ? -0.821 11.459 9.592 1.00 74.94 275 GLY A N 1
ATOM 2183 C CA . GLY A 1 275 ? -0.510 12.248 8.399 1.00 74.94 275 GLY A CA 1
ATOM 2184 C C . GLY A 1 275 ? 0.630 13.245 8.623 1.00 74.94 275 GLY A C 1
ATOM 2185 O O . GLY A 1 275 ? 1.551 13.325 7.808 1.00 74.94 275 GLY A O 1
ATOM 2186 N N . ILE A 1 276 ? 0.629 13.958 9.756 1.00 76.31 276 ILE A N 1
ATOM 2187 C CA . ILE A 1 276 ? 1.725 14.869 10.130 1.00 76.31 276 ILE A CA 1
ATOM 2188 C C . ILE A 1 276 ? 3.037 14.095 10.318 1.00 76.31 276 ILE A C 1
ATOM 2190 O O . ILE A 1 276 ? 4.060 14.485 9.758 1.00 76.31 276 ILE A O 1
ATOM 2194 N N . ILE A 1 277 ? 3.015 12.992 11.074 1.00 75.44 277 ILE A N 1
ATOM 2195 C CA . ILE A 1 277 ? 4.200 12.162 11.336 1.00 75.44 277 ILE A CA 1
ATOM 2196 C C . ILE A 1 277 ? 4.769 11.611 10.027 1.00 75.44 277 ILE A C 1
ATOM 2198 O O . ILE A 1 277 ? 5.968 11.735 9.790 1.00 75.44 277 ILE A O 1
ATOM 2202 N N . LEU A 1 278 ? 3.920 11.047 9.164 1.00 73.12 278 LEU A N 1
ATOM 2203 C CA . LEU A 1 278 ? 4.331 10.511 7.869 1.00 73.12 278 LEU A CA 1
ATOM 2204 C C . LEU A 1 278 ? 4.965 11.600 6.998 1.00 73.12 278 LEU A C 1
ATOM 2206 O O . LEU A 1 278 ? 6.035 11.381 6.441 1.00 73.12 278 LEU A O 1
ATOM 2210 N N . THR A 1 279 ? 4.358 12.789 6.939 1.00 72.12 279 THR A N 1
ATOM 2211 C CA . THR A 1 279 ? 4.895 13.929 6.177 1.00 72.12 279 THR A CA 1
ATOM 2212 C C . THR A 1 279 ? 6.290 14.323 6.666 1.00 72.12 279 THR A C 1
ATOM 2214 O O . THR A 1 279 ? 7.196 14.517 5.859 1.00 72.12 279 THR A O 1
ATOM 2217 N N . VAL A 1 280 ? 6.493 14.396 7.987 1.00 76.75 280 VAL A N 1
ATOM 2218 C CA . VAL A 1 280 ? 7.802 14.709 8.582 1.00 76.75 280 VAL A CA 1
ATOM 2219 C C . VAL A 1 280 ? 8.826 13.612 8.284 1.00 76.75 280 VAL A C 1
ATOM 2221 O O . VAL A 1 280 ? 9.946 13.926 7.892 1.00 76.75 280 VAL A O 1
ATOM 2224 N N . LEU A 1 281 ? 8.458 12.335 8.428 1.00 74.00 281 LEU A N 1
ATOM 2225 C CA . LEU A 1 281 ? 9.355 11.210 8.143 1.00 74.00 281 LEU A CA 1
ATOM 2226 C C . LEU A 1 281 ? 9.786 11.182 6.674 1.00 74.00 281 LEU A C 1
ATOM 2228 O O . LEU A 1 281 ? 10.968 11.004 6.390 1.00 74.00 281 LEU A O 1
ATOM 2232 N N . VAL A 1 282 ? 8.850 11.411 5.753 1.00 72.69 282 VAL A N 1
ATOM 2233 C CA . VAL A 1 282 ? 9.132 11.491 4.316 1.00 72.69 282 VAL A CA 1
ATOM 2234 C C . VAL A 1 282 ? 10.046 12.680 4.007 1.00 72.69 282 VAL A C 1
ATOM 2236 O O . VAL A 1 282 ? 11.033 12.516 3.297 1.00 72.69 282 VAL A O 1
ATOM 2239 N N . ALA A 1 283 ? 9.787 13.858 4.582 1.00 75.50 283 ALA A N 1
ATOM 2240 C CA . ALA A 1 283 ? 10.643 15.031 4.395 1.00 75.50 283 ALA A CA 1
ATOM 2241 C C . ALA A 1 283 ? 12.077 14.802 4.909 1.00 75.50 283 ALA A C 1
ATOM 2243 O O . ALA A 1 283 ? 13.038 15.162 4.231 1.00 75.50 283 ALA A O 1
ATOM 2244 N N . LEU A 1 284 ? 12.232 14.166 6.077 1.00 80.19 284 LEU A N 1
ATOM 2245 C CA . LEU A 1 284 ? 13.542 13.800 6.626 1.00 80.19 284 LEU A CA 1
ATOM 2246 C C . LEU A 1 284 ? 14.261 12.765 5.755 1.00 80.19 284 LEU A C 1
ATOM 2248 O O . LEU A 1 284 ? 15.468 12.878 5.558 1.00 80.19 284 LEU A O 1
ATOM 2252 N N . PHE A 1 285 ? 13.531 11.788 5.213 1.00 77.62 285 PHE A N 1
ATOM 2253 C CA . PHE A 1 285 ? 14.082 10.794 4.294 1.00 77.62 285 PHE A CA 1
ATOM 2254 C C . PHE A 1 285 ? 14.609 11.441 3.007 1.00 77.62 285 PHE A C 1
ATOM 2256 O O . PHE A 1 285 ? 15.747 11.186 2.618 1.00 77.62 285 PHE A O 1
ATOM 2263 N N . TYR A 1 286 ? 13.833 12.336 2.387 1.00 72.75 286 TYR A N 1
ATOM 2264 C CA . TYR A 1 286 ? 14.286 13.081 1.209 1.00 72.75 286 TYR A CA 1
ATOM 2265 C C . TYR A 1 286 ? 15.490 13.979 1.514 1.00 72.75 286 TYR A C 1
ATOM 2267 O O . TYR A 1 286 ? 16.425 14.026 0.719 1.00 72.75 286 TYR A O 1
ATOM 2275 N N . ALA A 1 287 ? 15.508 14.656 2.667 1.00 77.62 287 ALA A N 1
ATOM 2276 C CA . ALA A 1 287 ? 16.644 15.481 3.080 1.00 77.62 287 ALA A CA 1
ATOM 2277 C C . ALA A 1 287 ? 17.917 14.649 3.309 1.00 77.62 287 ALA A C 1
ATOM 2279 O O . ALA A 1 287 ? 19.006 15.073 2.926 1.00 77.62 287 ALA A O 1
ATOM 2280 N N . TYR A 1 288 ? 17.780 13.459 3.903 1.00 79.81 288 TYR A N 1
ATOM 2281 C CA . TYR A 1 288 ? 18.876 12.505 4.042 1.00 79.81 288 TYR A CA 1
ATOM 2282 C C . TYR A 1 288 ? 19.395 12.083 2.666 1.00 79.81 288 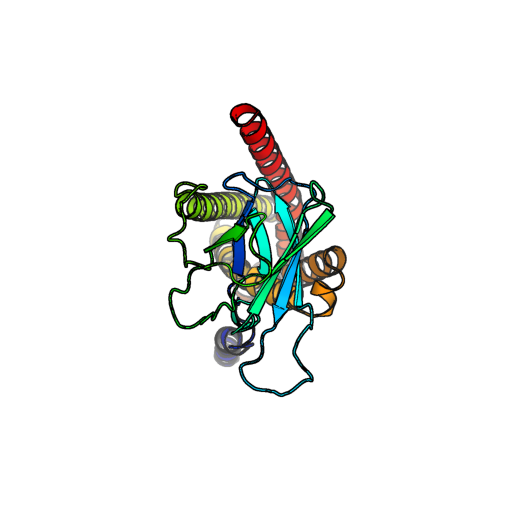TYR A C 1
ATOM 2284 O O . TYR A 1 288 ? 20.580 12.230 2.397 1.00 79.81 288 TYR A O 1
ATOM 2292 N N . PHE A 1 289 ? 18.519 11.643 1.761 1.00 73.50 289 PHE A N 1
ATOM 2293 C CA . PHE A 1 289 ? 18.929 11.218 0.423 1.00 73.50 289 PHE A CA 1
ATOM 2294 C C . PHE A 1 289 ? 19.639 12.343 -0.349 1.00 73.50 289 PHE A C 1
ATOM 2296 O O . PHE A 1 289 ? 20.712 12.127 -0.905 1.00 73.50 289 PHE A O 1
ATOM 2303 N N . ALA A 1 290 ? 19.106 13.566 -0.297 1.00 73.94 290 ALA 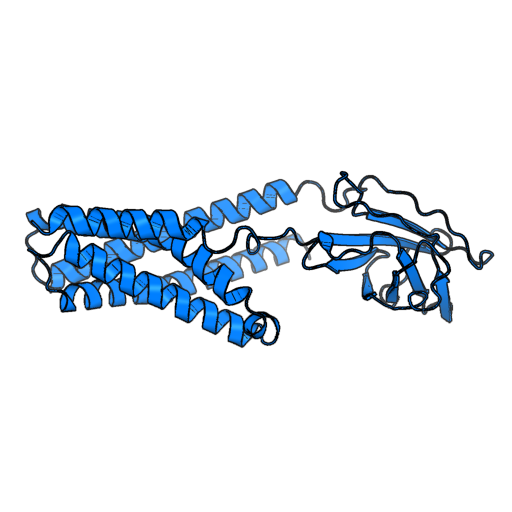A N 1
ATOM 2304 C CA . ALA A 1 290 ? 19.737 14.726 -0.918 1.00 73.94 290 ALA A CA 1
ATOM 2305 C C . ALA A 1 290 ? 21.150 14.996 -0.371 1.00 73.94 290 ALA A C 1
ATOM 2307 O O . ALA A 1 290 ? 22.021 15.372 -1.133 1.00 73.94 290 ALA A O 1
ATOM 2308 N N . MET A 1 291 ? 21.414 14.769 0.920 1.00 82.31 291 MET A N 1
ATOM 2309 C CA . MET A 1 291 ? 22.732 15.027 1.519 1.00 82.31 291 MET A CA 1
ATOM 2310 C C . MET A 1 291 ? 23.817 14.024 1.099 1.00 82.31 291 MET A C 1
ATOM 2312 O O . MET A 1 291 ? 24.996 14.365 1.124 1.00 82.31 291 MET A O 1
ATOM 2316 N N . TYR A 1 292 ? 23.442 12.788 0.766 1.00 75.06 292 TYR A N 1
ATOM 2317 C CA . TYR A 1 292 ? 24.402 11.714 0.479 1.00 75.06 292 TYR A CA 1
ATOM 2318 C C . TYR A 1 292 ? 24.592 11.429 -1.015 1.00 75.06 292 TYR A C 1
ATOM 2320 O O . TYR A 1 292 ? 25.554 10.749 -1.369 1.00 75.06 292 TYR A O 1
ATOM 2328 N N . PHE A 1 293 ? 23.700 11.927 -1.874 1.00 60.91 293 PHE A N 1
ATOM 2329 C CA . PHE A 1 293 ? 23.683 11.609 -3.307 1.00 60.91 293 PHE A CA 1
ATOM 2330 C C . PHE A 1 293 ? 23.768 12.836 -4.233 1.00 60.91 293 PHE A C 1
ATOM 2332 O O . PHE A 1 293 ? 23.597 12.687 -5.441 1.00 60.91 293 PHE A O 1
ATOM 2339 N N . THR A 1 294 ? 24.064 14.026 -3.696 1.00 56.66 294 THR A N 1
ATOM 2340 C CA . THR A 1 294 ? 24.477 15.218 -4.468 1.00 56.66 294 THR A CA 1
ATOM 2341 C C . THR A 1 294 ? 25.905 15.601 -4.128 1.00 56.66 294 THR A C 1
ATOM 2343 O O . THR A 1 294 ? 26.671 15.922 -5.059 1.00 56.66 294 THR A O 1
#